Protein AF-A0A9W4SA62-F1 (afdb_monomer_lite)

Organism: NCBI:txid2664923

InterPro domains:
  IPR056196 Mmc1, C-terminal domain [PF23868] (278-351)

Sequence (353 aa):
ALADGAGEPGKTARELLRVLLADPLGDEAEWERAVKGHDTTQPLVVRVGEAKGDEGKGTTLTISKTNLLHELDVSSPALNGCGVELLLMEVNPLSASAAAAGQAAAVMDVETVLVPTVDIQSSSGRYTPVTTPVHKAIVVSEGIMGAAAVAALPLAEYRDSVLAAVNLPKYPVEEGEQLAFQPIDVSVGSNGLDRIRENIGNAMEYERAWYKSNVPAIVEWLKAGVENNPAGATKPVVKTHIASLLRNALAEIEAEQARLTSGRLSAEVASPKLAVMNERLAEWSQFAHEELQQQLDLAFAGTRWRKLGWWKLFWRVDDVGVLTSDMLNQRFLPGAERELVFLAGRIAESGVV

Structure (mmCIF, N/CA/C/O backbone):
data_AF-A0A9W4SA62-F1
#
_entry.id   AF-A0A9W4SA62-F1
#
loop_
_atom_site.group_PDB
_atom_site.id
_atom_site.type_symbol
_atom_site.label_atom_id
_atom_site.label_alt_id
_atom_site.label_comp_id
_atom_site.label_asym_id
_atom_site.label_entity_id
_atom_site.label_seq_id
_atom_site.pdbx_PDB_ins_code
_atom_site.Cartn_x
_atom_site.Cartn_y
_atom_site.Cartn_z
_atom_site.occupancy
_atom_site.B_iso_or_equiv
_atom_site.auth_seq_id
_atom_site.auth_comp_id
_atom_site.auth_asym_id
_atom_site.auth_atom_id
_atom_site.pdbx_PDB_model_num
ATOM 1 N N . ALA A 1 1 ? 0.559 -5.999 5.455 1.00 50.97 1 ALA A N 1
ATOM 2 C CA . ALA A 1 1 ? 0.852 -6.318 6.873 1.00 50.97 1 ALA A CA 1
ATOM 3 C C . ALA A 1 1 ? 2.291 -6.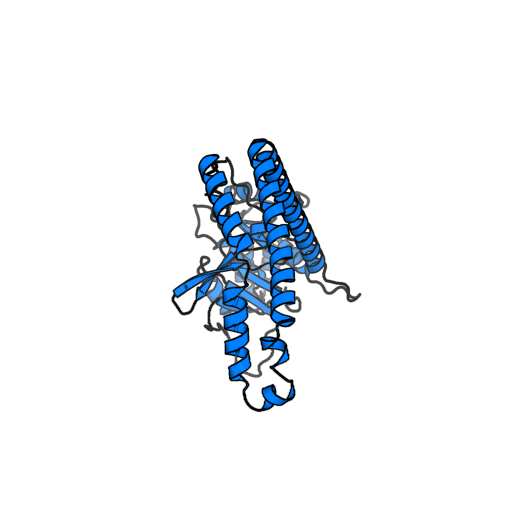797 6.993 1.00 50.97 1 ALA A C 1
ATOM 5 O O . ALA A 1 1 ? 2.729 -7.486 6.078 1.00 50.97 1 ALA A O 1
ATOM 6 N N . LEU A 1 2 ? 3.000 -6.419 8.061 1.00 56.44 2 LEU A N 1
ATOM 7 C CA . LEU A 1 2 ? 4.351 -6.908 8.360 1.00 56.44 2 LEU A CA 1
ATOM 8 C C . LEU A 1 2 ? 4.272 -8.199 9.194 1.00 56.44 2 LEU A C 1
ATOM 10 O O . LEU A 1 2 ? 3.468 -8.284 10.123 1.00 56.44 2 LEU A O 1
ATOM 14 N N . ALA A 1 3 ? 5.074 -9.205 8.842 1.00 50.38 3 ALA A N 1
ATOM 15 C CA . ALA A 1 3 ? 5.133 -10.479 9.553 1.00 50.38 3 ALA A CA 1
ATOM 16 C C . ALA A 1 3 ? 6.116 -10.392 10.733 1.00 50.38 3 ALA A C 1
ATOM 18 O O . ALA A 1 3 ? 7.324 -10.528 10.554 1.00 50.38 3 ALA A O 1
ATOM 19 N N . ASP A 1 4 ? 5.594 -10.192 11.943 1.00 49.31 4 ASP A N 1
ATOM 20 C CA . ASP A 1 4 ? 6.363 -10.291 13.186 1.00 49.31 4 ASP A CA 1
ATOM 21 C C . ASP A 1 4 ? 6.115 -11.679 13.801 1.00 49.31 4 ASP A C 1
ATOM 23 O O . ASP A 1 4 ? 4.985 -12.022 14.142 1.00 49.31 4 ASP A O 1
ATOM 27 N N . GLY A 1 5 ? 7.161 -12.508 13.902 1.00 40.88 5 GLY A N 1
ATOM 28 C CA . GLY A 1 5 ? 7.119 -13.966 14.137 1.00 40.88 5 GLY A CA 1
ATOM 29 C C . GLY A 1 5 ? 6.510 -14.507 15.446 1.00 40.88 5 GLY A C 1
ATOM 30 O O . GLY A 1 5 ? 6.911 -15.583 15.883 1.00 40.88 5 GLY A O 1
ATOM 31 N N . ALA A 1 6 ? 5.569 -13.808 16.084 1.00 42.19 6 ALA A N 1
ATOM 32 C CA . ALA A 1 6 ? 4.859 -14.247 17.289 1.00 42.19 6 ALA A CA 1
ATOM 33 C C . ALA A 1 6 ? 3.320 -14.297 17.141 1.00 42.19 6 ALA A C 1
ATOM 35 O O . ALA A 1 6 ? 2.656 -14.844 18.022 1.00 42.19 6 ALA A O 1
ATOM 36 N N . GLY A 1 7 ? 2.749 -13.771 16.049 1.00 55.56 7 GLY A N 1
ATOM 37 C CA . GLY A 1 7 ? 1.302 -13.729 15.800 1.00 55.56 7 GLY A CA 1
ATOM 38 C C . GLY A 1 7 ? 0.913 -14.236 14.410 1.00 55.56 7 GLY A C 1
ATOM 39 O O . GLY A 1 7 ? 1.764 -14.438 13.548 1.00 55.56 7 GLY A O 1
ATOM 40 N N . GLU A 1 8 ? -0.386 -14.455 14.190 1.00 63.62 8 GLU A N 1
ATOM 41 C CA . GLU A 1 8 ? -0.906 -14.756 12.854 1.00 63.62 8 GLU A CA 1
ATOM 42 C C . GLU A 1 8 ? -0.710 -13.519 11.956 1.00 63.62 8 GLU A C 1
ATOM 44 O O . GLU A 1 8 ? -1.249 -12.448 12.278 1.00 63.62 8 GLU A O 1
ATOM 49 N N . PRO A 1 9 ? 0.067 -13.621 10.860 1.00 67.06 9 PRO A N 1
ATOM 50 C CA . PRO A 1 9 ? 0.375 -12.473 10.024 1.00 67.06 9 PRO A CA 1
ATOM 51 C C . PRO A 1 9 ? -0.916 -11.854 9.488 1.00 67.06 9 PRO A C 1
ATOM 53 O O . PRO A 1 9 ? -1.865 -12.536 9.106 1.00 67.06 9 PRO A O 1
ATOM 56 N N . GLY A 1 10 ? -0.984 -10.525 9.534 1.00 77.06 10 GLY A N 1
ATOM 57 C CA . GLY A 1 10 ? -2.120 -9.774 9.011 1.00 77.06 10 GLY A CA 1
ATOM 58 C C . GLY A 1 10 ? -3.403 -9.796 9.848 1.00 77.06 10 GLY A C 1
ATOM 59 O O . GLY A 1 10 ? -4.321 -9.056 9.498 1.00 77.06 10 GLY A O 1
ATOM 60 N N . LYS A 1 11 ? -3.470 -10.504 10.986 1.00 86.38 11 LYS A N 1
ATOM 61 C CA . LYS A 1 11 ? -4.633 -10.447 11.895 1.00 86.38 11 LYS A CA 1
ATOM 62 C C . LYS A 1 11 ? -4.955 -9.016 12.336 1.00 86.38 11 LYS A C 1
ATOM 64 O O . LYS A 1 11 ? -6.079 -8.553 12.156 1.00 86.38 11 LYS A O 1
ATOM 69 N N . THR A 1 12 ? -3.953 -8.292 12.830 1.00 88.69 12 THR A N 1
ATOM 70 C CA . THR A 1 12 ? -4.086 -6.890 13.254 1.00 88.69 12 THR A CA 1
ATOM 71 C C . THR A 1 12 ? -4.555 -5.986 12.104 1.00 88.69 12 THR A C 1
ATOM 73 O O . THR A 1 12 ? -5.373 -5.094 12.311 1.00 88.69 12 THR A O 1
ATOM 76 N N . ALA A 1 13 ? -4.109 -6.246 10.870 1.00 90.19 13 ALA A N 1
ATOM 77 C CA . ALA A 1 13 ? -4.554 -5.497 9.694 1.00 90.19 13 ALA A CA 1
ATOM 78 C C . ALA A 1 13 ? -6.019 -5.798 9.323 1.00 90.19 13 ALA A C 1
ATOM 80 O O . ALA A 1 13 ? -6.760 -4.873 8.996 1.00 90.19 13 ALA A O 1
ATOM 81 N N . ARG A 1 14 ? -6.456 -7.065 9.415 1.00 91.25 14 ARG A N 1
ATOM 82 C CA . ARG A 1 14 ? -7.859 -7.470 9.200 1.00 91.25 14 ARG A CA 1
ATOM 83 C C . ARG A 1 14 ? -8.788 -6.855 10.245 1.00 91.25 14 ARG A C 1
ATOM 85 O O . ARG A 1 14 ? -9.845 -6.331 9.899 1.00 91.25 14 ARG A O 1
ATOM 92 N N . GLU A 1 15 ? -8.389 -6.884 11.515 1.00 90.69 15 GLU A N 1
ATOM 93 C CA . GLU A 1 15 ? -9.160 -6.277 12.604 1.00 90.69 15 GLU A CA 1
ATOM 94 C C . GLU A 1 15 ? -9.227 -4.751 12.469 1.00 90.69 15 GLU A C 1
ATOM 96 O O . GLU A 1 15 ? -10.307 -4.177 12.604 1.00 90.69 15 GLU A O 1
ATOM 101 N N . LEU A 1 16 ? -8.117 -4.094 12.116 1.00 91.56 16 LEU A N 1
ATOM 102 C CA . LEU A 1 16 ? -8.105 -2.657 11.842 1.00 91.56 16 LEU A CA 1
ATOM 103 C C . LEU A 1 16 ? -9.035 -2.297 10.676 1.00 91.56 16 LEU A C 1
ATOM 105 O O . LEU A 1 16 ? -9.812 -1.353 10.792 1.00 91.56 16 LEU A O 1
ATOM 109 N N . LEU A 1 17 ? -8.994 -3.059 9.578 1.00 91.62 17 LEU A N 1
ATOM 110 C CA . LEU A 1 17 ? -9.865 -2.851 8.419 1.00 91.62 17 LEU A CA 1
ATOM 111 C C . LEU A 1 17 ? -11.348 -2.981 8.794 1.00 91.62 17 LEU A C 1
ATOM 113 O O . LEU A 1 17 ? -12.159 -2.155 8.378 1.00 91.62 17 LEU A O 1
ATOM 117 N N . ARG A 1 18 ? -11.694 -3.976 9.624 1.00 92.38 18 ARG A N 1
ATOM 118 C CA . ARG A 1 18 ? -13.050 -4.134 10.169 1.00 92.38 18 ARG A CA 1
ATOM 119 C C . ARG A 1 18 ? -13.466 -2.902 10.970 1.00 92.38 18 ARG A C 1
ATOM 121 O O . ARG A 1 18 ? -14.511 -2.334 10.682 1.00 92.38 18 ARG A O 1
ATOM 128 N N . VAL A 1 19 ? -12.664 -2.490 11.953 1.00 91.94 19 VAL A N 1
ATOM 129 C CA . VAL A 1 19 ? -12.987 -1.356 12.840 1.00 91.94 19 VAL A CA 1
ATOM 130 C C . VAL A 1 19 ? -13.096 -0.042 12.062 1.00 91.94 19 VAL A C 1
ATOM 132 O O . VAL A 1 19 ? -13.941 0.788 12.379 1.00 91.94 19 VAL A O 1
ATOM 135 N N . LEU A 1 20 ? -12.277 0.138 11.026 1.00 91.56 20 LEU A N 1
ATOM 136 C CA . LEU A 1 20 ? -12.252 1.347 10.205 1.00 91.56 20 LEU A CA 1
ATOM 137 C C . LEU A 1 20 ? -13.481 1.482 9.294 1.00 91.56 20 LEU A C 1
ATOM 139 O O . LEU A 1 20 ? -13.923 2.601 9.038 1.00 91.56 20 LEU A O 1
ATOM 143 N N . LEU A 1 21 ? -14.018 0.364 8.794 1.00 90.62 21 LEU A N 1
ATOM 144 C CA . LEU A 1 21 ? -15.126 0.361 7.833 1.00 90.62 21 LEU A CA 1
ATOM 145 C C . LEU A 1 21 ? -16.501 0.097 8.455 1.00 90.62 21 LEU A C 1
ATOM 147 O O . LEU A 1 21 ? -17.504 0.473 7.846 1.00 90.62 21 LEU A O 1
ATOM 151 N N . ALA A 1 22 ? -16.558 -0.533 9.628 1.00 90.75 22 ALA A N 1
ATOM 152 C CA . ALA A 1 22 ? -17.800 -0.933 10.278 1.00 90.75 22 ALA A CA 1
ATOM 153 C C . ALA A 1 22 ? -18.746 0.245 10.563 1.00 90.75 22 ALA A C 1
ATOM 155 O O . ALA A 1 22 ? -18.327 1.321 10.986 1.00 90.75 22 ALA A O 1
ATOM 156 N N . ASP A 1 23 ? -20.046 0.003 10.380 1.00 90.12 23 ASP A N 1
ATOM 157 C CA . ASP A 1 23 ? -21.095 0.888 10.881 1.00 90.12 23 ASP A CA 1
ATOM 158 C C . ASP A 1 23 ? -21.344 0.578 12.371 1.00 90.12 23 ASP A C 1
ATOM 160 O O . ASP A 1 23 ? -21.708 -0.561 12.695 1.00 90.12 23 ASP A O 1
ATOM 164 N N . PRO A 1 24 ? -21.140 1.544 13.287 1.00 87.88 24 PRO A N 1
ATOM 165 C CA . PRO A 1 24 ? -21.349 1.328 14.714 1.00 87.88 24 PRO A CA 1
ATOM 166 C C . PRO A 1 24 ? -22.824 1.216 15.119 1.00 87.88 24 PRO A C 1
ATOM 168 O O . PRO A 1 24 ? -23.101 0.718 16.207 1.00 87.88 24 PRO A O 1
ATOM 171 N N . LEU A 1 25 ? -23.766 1.677 14.288 1.00 87.88 25 LEU A N 1
ATOM 172 C CA . LEU A 1 25 ? -25.202 1.636 14.592 1.00 87.88 25 LEU A CA 1
ATOM 173 C C . LEU A 1 25 ? -25.906 0.405 14.008 1.00 87.88 25 LEU A C 1
ATOM 175 O O . LEU A 1 25 ? -27.019 0.086 14.425 1.00 87.88 25 LEU A O 1
ATOM 179 N N . GLY A 1 26 ? -25.279 -0.261 13.038 1.00 85.56 26 GLY A N 1
ATOM 180 C CA . GLY A 1 26 ? -25.782 -1.486 12.426 1.00 85.56 26 GLY A CA 1
ATOM 181 C C . GLY A 1 26 ? -25.262 -2.754 13.104 1.00 85.56 26 GLY A C 1
ATOM 182 O O . GLY A 1 26 ? -24.222 -2.748 13.767 1.00 85.56 26 GLY A O 1
ATOM 183 N N . ASP A 1 27 ? -25.970 -3.861 12.880 1.00 86.81 27 ASP A N 1
ATOM 184 C CA . ASP A 1 27 ? -25.509 -5.200 13.252 1.00 86.81 27 ASP A CA 1
ATOM 185 C C . ASP A 1 27 ? -24.240 -5.603 12.476 1.00 86.81 27 ASP A C 1
ATOM 187 O O . ASP A 1 27 ? -23.899 -5.022 11.443 1.00 86.81 27 ASP A O 1
ATOM 191 N N . GLU A 1 28 ? -23.542 -6.640 12.954 1.00 87.00 28 GLU A N 1
ATOM 192 C CA . GLU A 1 28 ? -22.361 -7.178 12.269 1.00 87.00 28 GLU A CA 1
ATOM 193 C C . GLU A 1 28 ? -22.718 -7.658 10.850 1.00 87.00 28 GLU A C 1
ATOM 195 O O . GLU A 1 28 ? -23.452 -8.639 10.658 1.00 87.00 28 GLU A O 1
ATOM 200 N N . ALA A 1 29 ? -22.151 -6.984 9.849 1.00 85.81 29 ALA A N 1
ATOM 201 C CA . ALA A 1 29 ? -22.402 -7.276 8.446 1.00 85.81 29 ALA A CA 1
ATOM 202 C C . ALA A 1 29 ? -21.665 -8.544 7.973 1.00 85.81 29 ALA A C 1
ATOM 204 O O . ALA A 1 29 ? -20.637 -8.946 8.520 1.00 85.81 29 ALA A O 1
ATOM 205 N N . GLU A 1 30 ? -22.158 -9.182 6.907 1.00 85.56 30 GLU A N 1
ATOM 206 C CA . GLU A 1 30 ? -21.562 -10.422 6.380 1.00 85.56 30 GLU A CA 1
ATOM 207 C C . GLU A 1 30 ? -20.117 -10.235 5.890 1.00 85.56 30 GLU A C 1
ATOM 209 O O . GLU A 1 30 ? -19.281 -11.123 6.079 1.00 85.56 30 GLU A O 1
ATOM 214 N N . TRP A 1 31 ? -19.795 -9.061 5.336 1.00 88.50 31 TRP A N 1
ATOM 215 C CA . TRP A 1 31 ? -18.435 -8.731 4.907 1.00 88.50 31 TRP A CA 1
ATOM 216 C C . TRP A 1 31 ? -17.452 -8.675 6.087 1.00 88.50 31 TRP A C 1
ATOM 218 O O . TRP A 1 31 ? -16.292 -9.028 5.909 1.00 88.50 31 TRP A O 1
ATOM 228 N N . GLU A 1 32 ? -17.889 -8.313 7.302 1.00 88.94 32 GLU A N 1
ATOM 229 C CA . GLU A 1 32 ? -17.010 -8.299 8.483 1.00 88.94 32 GLU A CA 1
ATOM 230 C C . GLU A 1 32 ? -16.538 -9.713 8.832 1.00 88.94 32 GLU A C 1
ATOM 232 O O . GLU A 1 32 ? -15.377 -9.921 9.194 1.00 88.94 32 GLU A O 1
ATOM 237 N N . ARG A 1 33 ? -17.422 -10.707 8.677 1.00 87.56 33 ARG A N 1
ATOM 238 C CA . ARG A 1 33 ? -17.078 -12.123 8.870 1.00 87.56 33 ARG A CA 1
ATOM 239 C C . ARG A 1 33 ? -16.184 -12.631 7.747 1.00 87.56 33 ARG A C 1
ATOM 241 O O . ARG A 1 33 ? -15.238 -13.366 8.024 1.00 87.56 33 ARG A O 1
ATOM 248 N N . ALA A 1 34 ? -16.449 -12.207 6.509 1.00 85.62 34 ALA A N 1
ATOM 249 C CA . ALA A 1 34 ? -15.607 -12.533 5.362 1.00 85.62 34 ALA A CA 1
ATOM 250 C C . ALA A 1 34 ? -14.180 -11.992 5.542 1.00 85.62 34 ALA A C 1
ATOM 252 O O . ALA A 1 34 ? -13.226 -12.742 5.363 1.00 85.62 34 ALA A O 1
ATOM 253 N N . VAL A 1 35 ? -14.027 -10.739 5.987 1.00 86.81 35 VAL A N 1
ATOM 254 C CA . VAL A 1 35 ? -12.718 -10.133 6.276 1.00 86.81 35 VAL A CA 1
ATOM 255 C C . VAL A 1 35 ? -12.019 -10.852 7.427 1.00 86.81 35 VAL A C 1
ATOM 257 O O . VAL A 1 35 ? -10.834 -11.132 7.310 1.00 86.81 35 VAL A O 1
ATOM 260 N N . LYS A 1 36 ? -12.715 -11.211 8.518 1.00 85.88 36 LYS A N 1
ATOM 261 C CA . LYS A 1 36 ? -12.109 -11.964 9.637 1.00 85.88 36 LYS A CA 1
ATOM 262 C C . LYS A 1 36 ? -11.538 -13.320 9.206 1.00 85.88 36 LYS A C 1
ATOM 264 O O . LYS A 1 36 ? -10.477 -13.700 9.695 1.00 85.88 36 LYS A O 1
ATOM 269 N N . GLY A 1 37 ? -12.247 -14.037 8.331 1.00 82.19 37 GLY A N 1
ATOM 270 C CA . GLY A 1 37 ? -11.859 -15.361 7.837 1.00 82.19 37 GLY A CA 1
ATOM 271 C C . GLY A 1 37 ? -10.945 -15.354 6.609 1.00 82.19 37 GLY A C 1
ATOM 272 O O . GLY A 1 37 ? -10.631 -16.427 6.100 1.00 82.19 37 GLY A O 1
ATOM 273 N N . HIS A 1 38 ? -10.557 -14.178 6.107 1.00 84.44 38 HIS A N 1
ATOM 274 C CA . HIS A 1 38 ? -9.759 -14.053 4.889 1.00 84.44 38 HIS A CA 1
ATOM 275 C C . HIS A 1 38 ? -8.285 -14.390 5.132 1.00 84.44 38 HIS A C 1
ATOM 277 O O . HIS A 1 38 ? -7.671 -13.905 6.086 1.00 84.44 38 HIS A O 1
ATOM 283 N N . ASP A 1 39 ? -7.706 -15.172 4.224 1.00 80.50 39 ASP A N 1
ATOM 284 C CA . ASP A 1 39 ? -6.280 -15.488 4.216 1.00 80.50 39 ASP A CA 1
ATOM 285 C C . ASP A 1 39 ? -5.483 -14.311 3.634 1.00 80.50 39 ASP A C 1
ATOM 287 O O . ASP A 1 39 ? -5.616 -13.964 2.461 1.00 80.50 39 ASP A O 1
ATOM 291 N N . THR A 1 40 ? -4.635 -13.688 4.452 1.00 75.38 40 THR A N 1
ATOM 292 C CA . THR A 1 40 ? -3.841 -12.505 4.075 1.00 75.38 40 THR A CA 1
ATOM 293 C C . THR A 1 40 ? -2.730 -12.782 3.073 1.00 75.38 40 THR A C 1
ATOM 295 O O . THR A 1 40 ? -2.177 -11.824 2.528 1.00 75.38 40 THR A O 1
ATOM 298 N N . THR A 1 41 ? -2.434 -14.054 2.790 1.00 74.44 41 THR A N 1
ATOM 299 C CA . THR A 1 41 ? -1.552 -14.430 1.678 1.00 74.44 41 THR A CA 1
ATOM 300 C C . THR A 1 41 ? -2.189 -14.141 0.320 1.00 74.44 41 THR A C 1
ATOM 302 O O . THR A 1 41 ? -1.478 -13.945 -0.665 1.00 74.44 41 THR A O 1
ATOM 305 N N . GLN A 1 42 ? -3.524 -14.076 0.258 1.00 78.38 42 GLN A N 1
ATOM 306 C CA . GLN A 1 42 ? -4.249 -13.714 -0.950 1.00 78.38 42 GLN A CA 1
ATOM 307 C C . GLN A 1 42 ? -4.667 -12.239 -0.911 1.00 78.38 42 GLN A C 1
ATOM 309 O O . GLN A 1 42 ? -5.248 -11.786 0.080 1.00 78.38 42 GLN A O 1
ATOM 314 N N . PRO A 1 43 ? -4.424 -11.482 -1.992 1.00 83.62 43 PRO A N 1
ATOM 315 C CA . PRO A 1 43 ? -4.825 -10.084 -2.087 1.00 83.62 43 PRO A CA 1
ATOM 316 C C . PRO A 1 43 ? -6.354 -9.942 -2.045 1.00 83.62 43 PRO A C 1
ATOM 318 O O . PRO A 1 43 ? -7.080 -10.654 -2.746 1.00 83.62 43 PRO A O 1
ATOM 321 N N . LEU A 1 44 ? -6.834 -8.988 -1.249 1.00 86.62 44 LEU A N 1
ATOM 322 C CA . LEU A 1 44 ? -8.247 -8.638 -1.118 1.00 86.62 44 LEU A CA 1
ATOM 323 C C . LEU A 1 44 ? -8.454 -7.167 -1.474 1.00 86.62 44 LEU A C 1
ATOM 325 O O . LEU A 1 44 ? -7.863 -6.287 -0.851 1.00 86.62 44 LEU A O 1
ATOM 329 N N . VAL A 1 45 ? -9.318 -6.900 -2.448 1.00 87.81 45 VAL A N 1
ATOM 330 C CA . VAL A 1 45 ? -9.721 -5.547 -2.840 1.00 87.81 45 VAL A CA 1
ATOM 331 C C . VAL A 1 45 ? -11.057 -5.221 -2.183 1.00 87.81 45 VAL A C 1
ATOM 333 O O . VAL A 1 45 ? -12.047 -5.914 -2.400 1.00 87.81 45 VAL A O 1
ATOM 336 N N . VAL A 1 46 ? -11.097 -4.155 -1.391 1.00 88.50 46 VAL A N 1
ATOM 337 C CA . VAL A 1 46 ? -12.312 -3.644 -0.752 1.00 88.50 46 VAL A CA 1
ATOM 338 C C . VAL A 1 46 ? -12.680 -2.306 -1.378 1.00 88.50 46 VAL A C 1
ATOM 340 O O . VAL A 1 46 ? -11.951 -1.325 -1.233 1.00 88.50 46 VAL A O 1
ATOM 343 N N . ARG A 1 47 ? -13.814 -2.254 -2.072 1.00 87.94 47 ARG A N 1
ATOM 344 C CA . ARG A 1 47 ? -14.363 -1.030 -2.656 1.00 87.94 47 ARG A CA 1
ATOM 345 C C . ARG A 1 47 ? -15.332 -0.388 -1.677 1.00 87.94 47 ARG A C 1
ATOM 347 O O . ARG A 1 47 ? -16.302 -1.017 -1.258 1.00 87.94 47 ARG A O 1
ATOM 354 N N . VAL A 1 48 ? -15.071 0.867 -1.322 1.00 85.06 48 VAL A N 1
ATOM 355 C CA . VAL A 1 48 ? -15.919 1.632 -0.407 1.00 85.06 48 VAL A CA 1
ATOM 356 C C . VAL A 1 48 ? -16.823 2.572 -1.195 1.00 85.06 48 VAL A C 1
ATOM 358 O O . VAL A 1 48 ? -16.355 3.503 -1.856 1.00 85.06 48 VAL A O 1
ATOM 361 N N . GLY A 1 49 ? -18.132 2.356 -1.102 1.00 76.06 49 GLY A N 1
ATOM 362 C CA . GLY A 1 49 ? -19.127 3.188 -1.766 1.00 76.06 49 GLY A CA 1
ATOM 363 C C . GLY A 1 49 ? -20.526 2.988 -1.202 1.00 76.06 49 GLY A C 1
ATOM 364 O O . GLY A 1 49 ? -20.826 1.960 -0.596 1.00 76.06 49 GLY A O 1
ATOM 365 N N . GLU A 1 50 ? -21.401 3.972 -1.425 1.00 59.09 50 GLU A N 1
ATOM 366 C CA . GLU A 1 50 ? -22.829 3.753 -1.203 1.00 59.09 50 GLU A CA 1
ATOM 367 C C . GLU A 1 50 ? -23.261 2.591 -2.091 1.00 59.09 50 GLU A C 1
ATOM 369 O O . GLU A 1 50 ? -23.045 2.623 -3.308 1.00 59.09 50 GLU A O 1
ATOM 374 N N . ALA A 1 51 ? -23.832 1.553 -1.474 1.00 53.66 51 ALA A N 1
ATOM 375 C CA . ALA A 1 51 ? -24.439 0.453 -2.198 1.00 53.66 51 ALA A CA 1
ATOM 376 C C . ALA A 1 51 ? -25.419 1.070 -3.199 1.00 53.66 51 ALA A C 1
ATOM 378 O O . ALA A 1 51 ? -26.434 1.642 -2.800 1.00 53.66 51 ALA A O 1
ATOM 379 N N . LYS A 1 52 ? -25.073 1.038 -4.494 1.00 44.34 52 LYS A N 1
ATOM 380 C CA . LYS A 1 52 ? -25.972 1.504 -5.549 1.00 44.34 52 LYS A CA 1
ATOM 381 C C . LYS A 1 52 ? -27.288 0.781 -5.321 1.00 44.34 52 LYS A C 1
ATOM 383 O O . LYS A 1 52 ? -27.301 -0.446 -5.323 1.00 44.34 52 LYS A O 1
ATOM 388 N N . GLY A 1 53 ? -28.342 1.548 -5.053 1.00 36.16 53 GLY A N 1
ATOM 389 C CA . GLY A 1 53 ? -29.675 1.016 -4.838 1.00 36.16 53 GLY A CA 1
ATOM 390 C C . GLY A 1 53 ? -30.072 0.156 -6.028 1.00 36.16 53 GLY A C 1
ATOM 391 O O . GLY A 1 53 ? -30.434 0.683 -7.075 1.00 36.16 53 GLY A O 1
ATOM 392 N N . ASP A 1 54 ? -29.972 -1.156 -5.855 1.00 34.53 54 ASP A N 1
ATOM 393 C CA . ASP A 1 54 ? -30.764 -2.110 -6.602 1.00 34.53 54 ASP A CA 1
ATOM 394 C C . ASP A 1 54 ? -32.013 -2.330 -5.753 1.00 34.53 54 ASP A C 1
ATOM 396 O O . ASP A 1 54 ? -31.949 -2.744 -4.588 1.00 34.53 54 ASP A O 1
ATOM 400 N N . GLU A 1 55 ? -33.149 -1.900 -6.289 1.00 34.47 55 GLU A N 1
ATOM 401 C CA . GLU A 1 55 ? -34.440 -1.991 -5.631 1.00 34.47 55 GLU A CA 1
ATOM 402 C C . GLU A 1 55 ? -34.724 -3.453 -5.260 1.00 34.47 55 GLU A C 1
ATOM 404 O O . GLU A 1 55 ? -35.022 -4.296 -6.101 1.00 34.47 55 GLU A O 1
ATOM 409 N N . GLY A 1 56 ? -34.657 -3.752 -3.962 1.00 32.88 56 GLY A N 1
ATOM 410 C CA . GLY A 1 56 ? -35.220 -4.971 -3.398 1.00 32.88 56 GLY A CA 1
ATOM 411 C C . GLY A 1 56 ? -34.404 -6.244 -3.623 1.00 32.88 56 GLY A C 1
ATOM 412 O O . GLY A 1 56 ? -34.882 -7.173 -4.268 1.00 32.88 56 GLY A O 1
ATOM 413 N N . LYS A 1 57 ? -33.241 -6.350 -2.972 1.00 32.12 57 LYS A N 1
ATOM 414 C CA . LYS A 1 57 ? -32.741 -7.575 -2.311 1.00 32.12 57 LYS A CA 1
ATOM 415 C C . LYS A 1 57 ? -31.523 -7.215 -1.460 1.00 32.12 57 LYS A C 1
ATOM 417 O O . LYS A 1 57 ? -30.707 -6.399 -1.865 1.00 32.12 57 LYS A O 1
ATOM 422 N N . GLY A 1 58 ? -31.476 -7.755 -0.241 1.00 33.62 58 GLY A N 1
ATOM 423 C CA . GLY A 1 58 ? -30.478 -7.409 0.772 1.00 33.62 58 GLY A CA 1
ATOM 424 C C . GLY A 1 58 ? -29.045 -7.543 0.269 1.00 33.62 58 GLY A C 1
ATOM 425 O O . GLY A 1 58 ? -28.784 -8.408 -0.558 1.00 33.62 58 GLY A O 1
ATOM 426 N N . THR A 1 59 ? -28.171 -6.664 0.775 1.00 37.78 59 THR A N 1
ATOM 427 C CA . THR A 1 59 ? -26.698 -6.756 0.762 1.00 37.78 59 THR A CA 1
ATOM 428 C C . THR A 1 59 ? -26.155 -7.801 -0.210 1.00 37.78 59 THR A C 1
ATOM 430 O O . THR A 1 59 ? -25.751 -8.890 0.197 1.00 37.78 59 THR A O 1
ATOM 433 N N . THR A 1 60 ? -26.194 -7.500 -1.510 1.00 34.03 60 THR A N 1
ATOM 434 C CA . THR A 1 60 ? -25.651 -8.402 -2.523 1.00 34.03 60 THR A CA 1
ATOM 435 C C . THR A 1 60 ? -24.135 -8.436 -2.355 1.00 34.03 60 THR A C 1
ATOM 437 O O . THR A 1 60 ? -23.424 -7.564 -2.843 1.00 34.03 60 THR A O 1
ATOM 440 N N . LEU A 1 61 ? -23.636 -9.456 -1.656 1.00 38.94 61 LEU A N 1
ATOM 441 C CA . LEU A 1 61 ? -22.247 -9.888 -1.736 1.00 38.94 61 LEU A CA 1
ATOM 442 C C . LEU A 1 61 ? -21.985 -10.386 -3.164 1.00 38.94 61 LEU A C 1
ATOM 444 O O . LEU A 1 61 ? -22.083 -11.581 -3.446 1.00 38.94 61 LEU A O 1
ATOM 448 N N . THR A 1 62 ? -21.629 -9.495 -4.086 1.00 40.50 62 THR A N 1
ATOM 449 C CA . THR A 1 62 ? -20.964 -9.901 -5.327 1.00 40.50 62 THR A CA 1
ATOM 450 C C . THR A 1 62 ? -19.492 -10.163 -5.032 1.00 40.50 62 THR A C 1
ATOM 452 O O . THR A 1 62 ? -18.617 -9.425 -5.469 1.00 40.50 62 THR A O 1
ATOM 455 N N . ILE A 1 63 ? -19.198 -11.263 -4.323 1.00 42.38 63 ILE A N 1
ATOM 456 C CA . ILE A 1 63 ? -17.879 -11.900 -4.436 1.00 42.38 63 ILE A CA 1
ATOM 457 C C . ILE A 1 63 ? -17.835 -12.472 -5.852 1.00 42.38 63 ILE A C 1
ATOM 459 O O . ILE A 1 63 ? -18.180 -13.632 -6.099 1.00 42.38 63 ILE A O 1
ATOM 463 N N . SER A 1 64 ? -17.499 -11.617 -6.812 1.00 39.53 64 SER A N 1
ATOM 464 C CA . SER A 1 64 ? -17.357 -11.999 -8.206 1.00 39.53 64 SER A CA 1
ATOM 465 C C . SER A 1 64 ? -16.151 -12.925 -8.296 1.00 39.53 64 SER A C 1
ATOM 467 O O . SER A 1 64 ? -15.011 -12.486 -8.400 1.00 39.53 64 SER A O 1
ATOM 469 N N . LYS A 1 65 ? -16.392 -14.241 -8.256 1.00 42.59 65 LYS A N 1
ATOM 470 C CA . LYS A 1 65 ? -15.403 -15.297 -8.552 1.00 42.59 65 LYS A CA 1
ATOM 471 C C . LYS A 1 65 ? -15.055 -15.333 -10.049 1.00 42.59 65 LYS A C 1
ATOM 473 O O . LYS A 1 65 ? -14.958 -16.393 -10.660 1.00 42.59 65 LYS A O 1
ATOM 478 N N . THR A 1 66 ? -14.925 -14.162 -10.654 1.00 41.47 66 THR A N 1
ATOM 479 C CA . THR A 1 66 ? -14.580 -13.934 -12.050 1.00 41.47 66 THR A CA 1
ATOM 480 C C . THR A 1 66 ? -13.443 -12.909 -12.041 1.00 41.47 66 THR A C 1
ATOM 482 O O . THR A 1 66 ? -13.692 -11.717 -11.987 1.00 41.47 66 THR A O 1
ATOM 485 N N . ASN A 1 67 ? -12.162 -13.258 -12.044 1.00 49.75 67 ASN A N 1
ATOM 486 C CA . ASN A 1 67 ? -11.555 -14.571 -12.213 1.00 49.75 67 ASN A CA 1
ATOM 487 C C . ASN A 1 67 ? -10.089 -14.566 -11.731 1.00 49.75 67 ASN A C 1
ATOM 489 O O . ASN A 1 67 ? -9.315 -15.344 -12.262 1.00 49.75 67 ASN A O 1
ATOM 493 N N . LEU A 1 68 ? -9.659 -13.657 -10.841 1.00 58.59 68 LEU A N 1
ATOM 494 C CA . LEU A 1 68 ? -8.221 -13.429 -10.592 1.00 58.59 68 LEU A CA 1
ATOM 495 C C . LEU A 1 68 ? -7.892 -12.805 -9.205 1.00 58.59 68 LEU A C 1
ATOM 497 O O . LEU A 1 68 ? -6.847 -13.123 -8.642 1.00 58.59 68 LEU A O 1
ATOM 501 N N . LEU A 1 69 ? -8.769 -11.960 -8.634 1.00 66.94 69 LEU A N 1
ATOM 502 C CA . LEU A 1 69 ? -8.601 -11.292 -7.326 1.00 66.94 69 LEU A CA 1
ATOM 503 C C . LEU A 1 69 ? -9.901 -11.357 -6.501 1.00 66.94 69 LEU A C 1
ATOM 505 O O . LEU A 1 69 ? -10.989 -11.352 -7.077 1.00 66.94 69 LEU A O 1
ATOM 509 N N . HIS A 1 70 ? -9.799 -11.419 -5.168 1.00 75.31 70 HIS A N 1
ATOM 510 C CA . HIS A 1 70 ? -10.960 -11.375 -4.273 1.00 75.31 70 HIS A CA 1
ATOM 511 C C . HIS A 1 70 ? -11.439 -9.927 -4.100 1.00 75.31 70 HIS A C 1
ATOM 513 O O . HIS A 1 70 ? -10.676 -9.087 -3.631 1.00 75.31 70 HIS A O 1
ATOM 519 N N . GLU A 1 71 ? -12.692 -9.638 -4.458 1.00 82.44 71 GLU A N 1
ATOM 520 C CA . GLU A 1 71 ? -13.297 -8.303 -4.341 1.00 82.44 71 GLU A CA 1
ATOM 521 C C . GLU A 1 71 ? -14.457 -8.296 -3.328 1.00 82.44 71 GLU A C 1
ATOM 523 O O . GLU A 1 71 ? -15.236 -9.252 -3.257 1.00 82.44 71 GLU A O 1
ATOM 528 N N . LEU A 1 72 ? -14.572 -7.212 -2.553 1.00 84.44 72 LEU A N 1
ATOM 529 C CA . LEU A 1 72 ? -15.667 -6.934 -1.621 1.00 84.44 72 LEU A CA 1
ATOM 530 C C . LEU A 1 72 ? -16.167 -5.499 -1.798 1.00 84.44 72 LEU A C 1
ATOM 532 O O . LEU A 1 72 ? -15.377 -4.559 -1.748 1.00 84.44 72 LEU A O 1
ATOM 536 N N . ASP A 1 73 ? -17.482 -5.332 -1.906 1.00 84.25 73 ASP A N 1
ATOM 537 C CA . ASP A 1 73 ? -18.135 -4.024 -1.895 1.00 84.25 73 ASP A CA 1
ATOM 538 C C . ASP A 1 73 ? -18.679 -3.732 -0.487 1.00 84.25 73 ASP A C 1
ATOM 540 O O . ASP A 1 73 ? -19.440 -4.522 0.078 1.00 84.25 73 ASP A O 1
ATOM 544 N N . VAL A 1 74 ? -18.271 -2.603 0.098 1.00 86.50 74 VAL A N 1
ATOM 545 C CA . VAL A 1 74 ? -18.599 -2.217 1.478 1.00 86.50 74 VAL A CA 1
ATOM 546 C C . VAL A 1 74 ? -19.133 -0.788 1.517 1.00 86.50 74 VAL A C 1
ATOM 548 O O . VAL A 1 74 ? -18.542 0.130 0.954 1.00 86.50 74 VAL A O 1
ATOM 551 N N . SER A 1 75 ? -20.230 -0.583 2.245 1.00 85.62 75 SER A N 1
ATOM 552 C CA . SER A 1 75 ? -20.718 0.752 2.600 1.00 85.62 75 SER A CA 1
ATOM 553 C C . SER A 1 75 ? -20.207 1.112 3.989 1.00 85.62 75 SER A C 1
ATOM 555 O O . SER A 1 75 ? -20.521 0.417 4.954 1.00 85.62 75 SER A O 1
ATOM 557 N N . SER A 1 76 ? -19.437 2.196 4.094 1.00 85.62 76 SER A N 1
ATOM 558 C CA . SER A 1 76 ? -18.903 2.691 5.365 1.00 85.62 76 SER A CA 1
ATOM 559 C C . SER A 1 76 ? -19.323 4.144 5.587 1.00 85.62 76 SER A C 1
ATOM 561 O O . SER A 1 76 ? -18.913 5.008 4.809 1.00 85.62 76 SER A O 1
ATOM 563 N N . PRO A 1 77 ? -20.065 4.472 6.663 1.00 84.44 77 PRO A N 1
ATOM 564 C CA . PRO A 1 77 ? -20.508 5.844 6.921 1.00 84.44 77 PRO A CA 1
ATOM 565 C C . PRO A 1 77 ? -19.359 6.860 6.974 1.00 84.44 77 PRO A C 1
ATOM 567 O O . PRO A 1 77 ? -19.523 8.013 6.583 1.00 84.44 77 PRO A O 1
ATOM 570 N N . ALA A 1 78 ? -18.178 6.433 7.431 1.00 83.44 78 ALA A N 1
ATOM 571 C CA . ALA A 1 78 ? -17.017 7.300 7.562 1.00 83.44 78 ALA A CA 1
ATOM 572 C C . ALA A 1 78 ? -16.370 7.660 6.215 1.00 83.44 78 ALA A C 1
ATOM 574 O O . ALA A 1 78 ? -15.763 8.726 6.125 1.00 83.44 78 ALA A O 1
ATOM 575 N N . LEU A 1 79 ? -16.474 6.799 5.196 1.00 83.88 79 LEU A N 1
ATOM 576 C CA . LEU A 1 79 ? -15.734 6.904 3.928 1.00 83.88 79 LEU A CA 1
ATOM 577 C C . LEU A 1 79 ? -16.633 6.895 2.677 1.00 83.88 79 LEU A C 1
ATOM 579 O O . LEU A 1 79 ? -16.138 7.030 1.554 1.00 83.88 79 LEU A O 1
ATOM 583 N N . ASN A 1 80 ? -17.949 6.772 2.845 1.00 83.94 80 ASN A N 1
ATOM 584 C CA . ASN A 1 80 ? -18.910 6.907 1.758 1.00 83.94 80 ASN A CA 1
ATOM 585 C C . ASN A 1 80 ? -18.789 8.292 1.097 1.00 83.94 80 ASN A C 1
ATOM 587 O O . ASN A 1 80 ? -18.576 9.309 1.754 1.00 83.94 80 ASN A O 1
ATOM 591 N N . GLY A 1 81 ? -18.880 8.322 -0.236 1.00 77.56 81 GLY A N 1
ATOM 592 C CA . GLY A 1 81 ? -18.685 9.537 -1.038 1.00 77.56 81 GLY A CA 1
ATOM 593 C C . GLY A 1 81 ? -17.221 9.896 -1.330 1.00 77.56 81 GLY A C 1
ATOM 594 O O . GLY A 1 81 ? -16.967 10.736 -2.193 1.00 77.56 81 GLY A O 1
ATOM 595 N N . CYS A 1 82 ? -16.248 9.235 -0.690 1.00 78.56 82 CYS A N 1
ATOM 596 C CA . CYS A 1 82 ? -14.826 9.435 -0.982 1.00 78.56 82 CYS A CA 1
ATOM 597 C C . CYS A 1 82 ? -14.341 8.614 -2.197 1.00 78.56 82 CYS A C 1
ATOM 599 O O . CYS A 1 82 ? -13.367 9.004 -2.840 1.00 78.56 82 CYS A O 1
ATOM 601 N N . GLY A 1 83 ? -15.024 7.514 -2.546 1.00 79.25 83 GLY A N 1
ATOM 602 C CA . GLY A 1 83 ? -14.635 6.633 -3.658 1.00 79.25 83 GLY A CA 1
ATOM 603 C C . GLY A 1 83 ? -13.290 5.946 -3.410 1.00 79.25 83 GLY A C 1
ATOM 604 O O . GLY A 1 83 ? -12.411 5.975 -4.267 1.00 79.25 83 GLY A O 1
ATOM 605 N N . VAL A 1 84 ? -13.104 5.421 -2.196 1.00 85.50 84 VAL A N 1
ATOM 606 C CA . VAL A 1 84 ? -11.852 4.797 -1.753 1.00 85.50 84 VAL A CA 1
ATOM 607 C C . VAL A 1 84 ? -11.882 3.307 -2.080 1.00 85.50 84 VAL A C 1
ATOM 609 O O . VAL A 1 84 ? -12.851 2.619 -1.774 1.00 85.50 84 VAL A O 1
ATOM 612 N N . GLU A 1 85 ? -10.793 2.806 -2.650 1.00 88.50 85 GLU A N 1
ATOM 613 C CA . GLU A 1 85 ? -10.541 1.377 -2.835 1.00 88.50 85 GLU A CA 1
ATOM 614 C C . GLU A 1 85 ? -9.316 0.988 -2.000 1.00 88.50 85 GLU A C 1
ATOM 616 O O . GLU A 1 85 ? -8.308 1.699 -1.994 1.00 88.50 85 GLU A O 1
ATOM 621 N N . LEU A 1 86 ? -9.413 -0.112 -1.259 1.00 89.31 86 LEU A N 1
ATOM 622 C CA . LEU A 1 86 ? -8.384 -0.585 -0.337 1.00 89.31 86 LEU A CA 1
ATOM 623 C C . LEU A 1 86 ? -7.880 -1.950 -0.801 1.00 89.31 86 LEU A C 1
ATOM 625 O O . LEU A 1 86 ? -8.666 -2.878 -0.958 1.00 89.31 86 LEU A O 1
ATOM 629 N N . LEU A 1 87 ? -6.567 -2.083 -0.979 1.00 88.81 87 LEU A N 1
ATOM 630 C CA . LEU A 1 87 ? -5.910 -3.364 -1.229 1.00 88.81 87 LEU A CA 1
ATOM 631 C C . LEU A 1 87 ? -5.308 -3.877 0.082 1.00 88.81 87 LEU A C 1
ATOM 633 O O . LEU A 1 87 ? -4.368 -3.288 0.617 1.00 88.81 87 LEU A O 1
ATOM 637 N N . LEU A 1 88 ? -5.843 -4.979 0.599 1.00 88.62 88 LEU A N 1
ATOM 638 C CA . LEU A 1 88 ? -5.273 -5.703 1.725 1.00 88.62 88 LEU A CA 1
ATOM 639 C C . LEU A 1 88 ? -4.395 -6.839 1.199 1.00 88.62 88 LEU A C 1
ATOM 641 O O . LEU A 1 88 ? -4.873 -7.742 0.516 1.00 88.62 88 LEU A O 1
ATOM 645 N N . MET A 1 89 ? -3.118 -6.812 1.567 1.00 85.12 89 MET A N 1
ATOM 646 C CA . MET A 1 89 ? -2.176 -7.894 1.299 1.00 85.12 89 MET A CA 1
ATOM 647 C C . MET A 1 89 ? -1.085 -7.960 2.369 1.00 85.12 89 MET A C 1
ATOM 649 O O . MET A 1 89 ? -0.770 -6.976 3.060 1.00 85.12 89 MET A O 1
ATOM 653 N N . GLU A 1 90 ? -0.496 -9.137 2.520 1.00 81.81 90 GLU A N 1
ATOM 654 C CA . GLU A 1 90 ? 0.757 -9.296 3.241 1.00 81.81 90 GLU A CA 1
ATOM 655 C C . GLU A 1 90 ? 1.916 -8.766 2.392 1.00 81.81 90 GLU A C 1
ATOM 657 O O . GLU A 1 90 ? 1.984 -9.005 1.190 1.00 81.81 90 GLU A O 1
ATOM 662 N N . VAL A 1 91 ? 2.814 -8.000 3.010 1.00 69.69 91 VAL A N 1
ATOM 663 C CA . VAL A 1 91 ? 3.998 -7.472 2.329 1.00 69.69 91 VAL A CA 1
ATOM 664 C C . VAL A 1 91 ? 5.184 -7.986 3.116 1.00 69.69 91 VAL A C 1
ATOM 666 O O . VAL A 1 91 ? 5.348 -7.610 4.276 1.00 69.69 91 VAL A O 1
ATOM 669 N N . ASN A 1 92 ? 5.985 -8.869 2.515 1.00 60.38 92 ASN A N 1
ATOM 670 C CA . ASN A 1 92 ? 7.208 -9.333 3.152 1.00 60.38 92 ASN A CA 1
ATOM 671 C C . ASN A 1 92 ? 8.358 -8.366 2.814 1.00 60.38 92 ASN A C 1
ATOM 673 O O . ASN A 1 92 ? 8.886 -8.424 1.695 1.00 60.38 92 ASN A O 1
ATOM 677 N N . PRO A 1 93 ? 8.778 -7.509 3.763 1.00 50.38 93 PRO A N 1
ATOM 678 C CA . PRO A 1 93 ? 9.804 -6.487 3.552 1.00 50.38 93 PRO A CA 1
ATOM 679 C C . PRO A 1 93 ? 11.174 -7.059 3.172 1.00 50.38 93 PRO A C 1
ATOM 681 O O . PRO A 1 93 ? 12.010 -6.358 2.613 1.00 50.38 93 PRO A O 1
ATOM 684 N N . LEU A 1 94 ? 11.413 -8.337 3.479 1.00 39.44 94 LEU A N 1
ATOM 685 C CA . LEU A 1 94 ? 12.704 -9.000 3.310 1.00 39.44 94 LEU A CA 1
ATOM 686 C C . LEU A 1 94 ? 12.848 -9.715 1.958 1.00 39.44 94 LEU A C 1
ATOM 688 O O . LEU A 1 94 ? 13.939 -10.184 1.638 1.00 39.44 94 LEU A O 1
ATOM 692 N N . SER A 1 95 ? 11.780 -9.817 1.159 1.00 38.91 95 SER A N 1
ATOM 693 C CA . SER A 1 95 ? 11.786 -10.660 -0.049 1.00 38.91 95 SER A CA 1
ATOM 694 C C . SER A 1 95 ? 12.212 -9.949 -1.339 1.00 38.91 95 SER A C 1
ATOM 696 O O . SER A 1 95 ? 12.644 -10.621 -2.271 1.00 38.91 95 SER A O 1
ATOM 698 N N . ALA A 1 96 ? 12.165 -8.612 -1.402 1.00 36.38 96 ALA A N 1
ATOM 699 C CA . ALA A 1 96 ? 12.336 -7.890 -2.670 1.00 36.38 96 ALA A CA 1
ATOM 700 C C . ALA A 1 96 ? 13.780 -7.446 -3.002 1.00 36.38 96 ALA A C 1
ATOM 702 O O . ALA A 1 96 ? 14.019 -6.977 -4.108 1.00 36.38 96 ALA A O 1
ATOM 703 N N . SER A 1 97 ? 14.761 -7.594 -2.099 1.00 34.09 97 SER A N 1
ATOM 704 C CA . SER A 1 97 ? 16.137 -7.109 -2.366 1.00 34.09 97 SER A CA 1
ATOM 705 C C . SER A 1 97 ? 17.270 -7.907 -1.692 1.00 34.09 97 SER A C 1
ATOM 707 O O . SER A 1 97 ? 18.410 -7.900 -2.154 1.00 34.09 97 SER A O 1
ATOM 709 N N . ALA A 1 98 ? 16.987 -8.704 -0.654 1.00 31.73 98 ALA A N 1
ATOM 710 C CA . ALA A 1 98 ? 18.043 -9.360 0.127 1.00 31.73 98 ALA A CA 1
ATOM 711 C C . ALA A 1 98 ? 18.723 -10.569 -0.557 1.00 31.73 98 ALA A C 1
ATOM 713 O O . ALA A 1 98 ? 19.729 -11.065 -0.055 1.00 31.73 98 ALA A O 1
ATOM 714 N N . ALA A 1 99 ? 18.214 -11.058 -1.694 1.00 30.94 99 ALA A N 1
ATOM 715 C CA . ALA A 1 99 ? 18.807 -12.210 -2.382 1.00 30.94 99 ALA A CA 1
ATOM 716 C C . ALA A 1 99 ? 19.934 -11.844 -3.372 1.00 30.94 99 ALA A C 1
ATOM 718 O O . ALA A 1 99 ? 20.629 -12.745 -3.839 1.00 30.94 99 ALA A O 1
ATOM 719 N N . ALA A 1 100 ? 20.140 -10.558 -3.691 1.00 33.34 100 ALA A N 1
ATOM 720 C CA . ALA A 1 100 ? 21.072 -10.146 -4.750 1.00 33.34 100 ALA A CA 1
ATOM 721 C C . ALA A 1 100 ? 22.365 -9.465 -4.266 1.00 33.34 100 ALA A C 1
ATOM 723 O O . ALA A 1 100 ? 23.312 -9.350 -5.042 1.00 33.34 100 ALA A O 1
ATOM 724 N N . ALA A 1 101 ? 22.471 -9.055 -3.003 1.00 34.22 101 ALA A N 1
ATOM 725 C CA . ALA A 1 101 ? 23.700 -8.453 -2.496 1.00 34.22 101 ALA A CA 1
ATOM 726 C C . ALA A 1 101 ? 23.862 -8.745 -1.006 1.00 34.22 101 ALA A C 1
ATOM 728 O O . ALA A 1 101 ? 23.033 -8.342 -0.198 1.00 34.22 101 ALA A O 1
ATOM 729 N N . GLY A 1 102 ? 24.944 -9.438 -0.641 1.00 32.50 102 GLY A N 1
ATOM 730 C CA . GLY A 1 102 ? 25.333 -9.727 0.742 1.00 32.50 102 GLY A CA 1
ATOM 731 C C . GLY A 1 102 ? 25.739 -8.479 1.534 1.00 32.50 102 GLY A C 1
ATOM 732 O O . GLY A 1 102 ? 26.874 -8.386 1.995 1.00 32.50 102 GLY A O 1
ATOM 733 N N . GLN A 1 103 ? 24.830 -7.519 1.684 1.00 30.66 103 GLN A N 1
ATOM 734 C CA . GLN A 1 103 ? 25.006 -6.303 2.467 1.00 30.66 103 GLN A CA 1
ATOM 735 C C . GLN A 1 103 ? 24.023 -6.283 3.638 1.00 30.66 103 GLN A C 1
ATOM 737 O O . GLN A 1 103 ? 22.864 -6.680 3.536 1.00 30.66 103 GLN A O 1
ATOM 742 N N . ALA A 1 104 ? 24.556 -5.878 4.786 1.00 31.28 104 ALA A N 1
ATOM 743 C CA . ALA A 1 104 ? 23.862 -5.783 6.054 1.00 31.28 104 ALA A CA 1
ATOM 744 C C . ALA A 1 104 ? 22.636 -4.857 5.969 1.00 31.28 104 ALA A C 1
ATOM 746 O O . ALA A 1 104 ? 22.712 -3.792 5.367 1.00 31.28 104 ALA A O 1
ATOM 747 N N . ALA A 1 105 ? 21.555 -5.275 6.639 1.00 35.22 105 ALA A N 1
ATOM 748 C CA . ALA A 1 105 ? 20.280 -4.574 6.805 1.00 35.22 105 ALA A CA 1
ATOM 749 C C . ALA A 1 105 ? 19.608 -4.150 5.485 1.00 35.22 105 ALA A C 1
ATOM 751 O O . ALA A 1 105 ? 19.782 -3.035 5.004 1.00 35.22 105 ALA A O 1
ATOM 752 N N . ALA A 1 106 ? 18.776 -5.040 4.934 1.00 40.31 106 ALA A N 1
ATOM 753 C CA . ALA A 1 106 ? 17.817 -4.692 3.892 1.00 40.31 106 ALA A CA 1
ATOM 754 C C . ALA A 1 106 ? 16.844 -3.633 4.439 1.00 40.31 106 ALA A C 1
ATOM 756 O O . ALA A 1 106 ? 15.887 -3.953 5.144 1.00 40.31 106 ALA A O 1
ATOM 757 N N . VAL A 1 107 ? 17.131 -2.361 4.167 1.00 47.44 107 VAL A N 1
ATOM 758 C CA . VAL A 1 107 ? 16.185 -1.267 4.376 1.00 47.44 107 VAL A CA 1
ATOM 759 C C . VAL A 1 107 ? 15.063 -1.484 3.367 1.00 47.44 107 VAL A C 1
ATOM 761 O O . VAL A 1 107 ? 15.320 -1.618 2.172 1.00 47.44 107 VAL A O 1
ATOM 764 N N . MET A 1 108 ? 13.827 -1.579 3.850 1.00 55.69 108 MET A N 1
ATOM 765 C CA . MET A 1 108 ? 12.651 -1.565 2.984 1.00 55.69 108 MET A CA 1
ATOM 766 C C . MET A 1 108 ? 12.693 -0.304 2.133 1.00 55.69 108 MET A C 1
ATOM 768 O O . MET A 1 108 ? 12.694 0.809 2.663 1.00 55.69 108 MET A O 1
ATOM 772 N N . ASP A 1 109 ? 12.683 -0.489 0.823 1.00 67.44 109 ASP A N 1
ATOM 773 C CA . ASP A 1 109 ? 12.446 0.613 -0.083 1.00 67.44 109 ASP A CA 1
ATOM 774 C C . ASP A 1 109 ? 10.965 1.001 0.009 1.00 67.44 109 ASP A C 1
ATOM 776 O O . ASP A 1 109 ? 10.074 0.195 -0.272 1.00 67.44 109 ASP A O 1
ATOM 780 N N . VAL A 1 110 ? 10.696 2.229 0.455 1.00 69.50 110 VAL A N 1
ATOM 781 C CA . VAL A 1 110 ? 9.339 2.773 0.618 1.00 69.50 110 VAL A CA 1
ATOM 782 C C . VAL A 1 110 ? 8.583 2.757 -0.717 1.00 69.50 110 VAL A C 1
ATOM 784 O O . VAL A 1 110 ? 7.357 2.647 -0.734 1.00 69.50 110 VAL A O 1
ATOM 787 N N . GLU A 1 111 ? 9.299 2.767 -1.842 1.00 70.69 111 GLU A N 1
ATOM 788 C CA . GLU A 1 111 ? 8.716 2.648 -3.174 1.00 70.69 111 GLU A CA 1
ATOM 789 C C . GLU A 1 111 ? 8.037 1.286 -3.406 1.00 70.69 111 GLU A C 1
ATOM 791 O O . GLU A 1 111 ? 6.951 1.231 -3.984 1.00 70.69 111 GLU A O 1
ATOM 79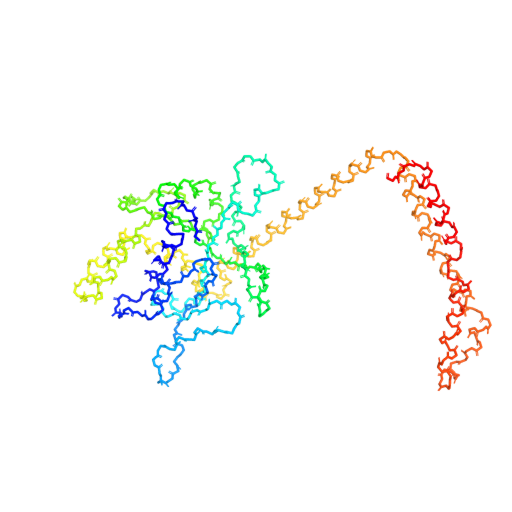6 N N . THR A 1 112 ? 8.579 0.194 -2.852 1.00 75.12 112 THR A N 1
ATOM 797 C CA . THR A 1 112 ? 7.963 -1.149 -2.944 1.00 75.12 112 THR A CA 1
ATOM 798 C C . THR A 1 112 ? 6.616 -1.236 -2.223 1.00 75.12 112 THR A C 1
ATOM 800 O O . THR A 1 112 ? 5.775 -2.067 -2.564 1.00 75.12 112 THR A O 1
ATOM 803 N N . VAL A 1 113 ? 6.384 -0.354 -1.246 1.00 81.31 113 VAL A N 1
ATOM 804 C CA . VAL A 1 113 ? 5.114 -0.244 -0.516 1.00 81.31 113 VAL A CA 1
ATOM 805 C C . VAL A 1 113 ? 4.065 0.511 -1.337 1.00 81.31 113 VAL A C 1
ATOM 807 O O . VAL A 1 113 ? 2.876 0.214 -1.233 1.00 81.31 113 VAL A O 1
ATOM 810 N N . LEU A 1 114 ? 4.491 1.476 -2.158 1.00 80.62 114 LEU A N 1
ATOM 811 C CA . LEU A 1 114 ? 3.617 2.245 -3.049 1.00 80.62 114 LEU A CA 1
ATOM 812 C C . LEU A 1 114 ? 3.350 1.535 -4.380 1.00 80.62 114 LEU A C 1
ATOM 814 O O . LEU A 1 114 ? 2.340 1.811 -5.024 1.00 80.62 114 LEU A O 1
ATOM 818 N N . VAL A 1 115 ? 4.217 0.607 -4.786 1.00 80.56 115 VAL A N 1
ATOM 819 C CA . VAL A 1 115 ? 4.037 -0.236 -5.975 1.00 80.56 115 VAL A CA 1
ATOM 820 C C . VAL A 1 115 ? 4.107 -1.714 -5.577 1.00 80.56 115 VAL A C 1
ATOM 822 O O . VAL A 1 115 ? 5.054 -2.417 -5.936 1.00 80.56 115 VAL A O 1
ATOM 825 N N . PRO A 1 116 ? 3.116 -2.213 -4.816 1.00 81.50 116 PRO A N 1
ATOM 826 C CA . PRO A 1 116 ? 3.090 -3.614 -4.438 1.00 81.50 116 PRO A CA 1
ATOM 827 C C . PRO A 1 116 ? 2.975 -4.516 -5.669 1.00 81.50 116 PRO A C 1
ATOM 829 O O . PRO A 1 116 ? 2.301 -4.192 -6.650 1.00 81.50 116 PRO A O 1
ATOM 832 N N . THR A 1 117 ? 3.628 -5.674 -5.598 1.00 80.38 117 THR A N 1
ATOM 833 C CA . THR A 1 117 ? 3.483 -6.739 -6.594 1.00 80.38 117 THR A CA 1
ATOM 834 C C . THR A 1 117 ? 2.456 -7.738 -6.096 1.00 80.38 117 THR A C 1
ATOM 836 O O . THR A 1 117 ? 2.626 -8.338 -5.038 1.00 80.38 117 THR A O 1
ATOM 839 N N . VAL A 1 118 ? 1.383 -7.898 -6.857 1.00 79.44 118 VAL A N 1
ATOM 840 C CA . VAL A 1 118 ? 0.273 -8.786 -6.547 1.00 79.44 118 VAL A CA 1
ATOM 841 C C . VAL A 1 118 ? 0.369 -10.018 -7.432 1.00 79.44 118 VAL A C 1
ATOM 843 O O . VAL A 1 118 ? 0.357 -9.917 -8.659 1.00 79.44 118 VAL A O 1
ATOM 846 N N . ASP A 1 119 ? 0.446 -11.189 -6.809 1.00 75.88 119 ASP A N 1
ATOM 847 C CA . ASP A 1 119 ? 0.462 -12.457 -7.526 1.00 75.88 119 ASP A CA 1
ATOM 848 C C . ASP A 1 119 ? -0.958 -12.877 -7.887 1.00 75.88 119 ASP A C 1
ATOM 850 O O . ASP A 1 119 ? -1.758 -13.304 -7.051 1.00 75.88 119 ASP A O 1
ATOM 854 N N . ILE A 1 120 ? -1.269 -12.760 -9.171 1.00 70.75 120 ILE A N 1
ATOM 855 C CA . ILE A 1 120 ? -2.586 -13.073 -9.696 1.00 70.75 120 ILE A CA 1
ATOM 856 C C . ILE A 1 120 ? -2.587 -14.5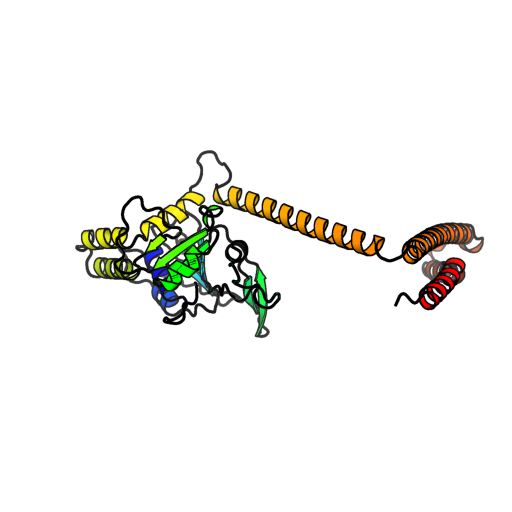05 -10.235 1.00 70.75 120 ILE A C 1
ATOM 858 O O . ILE A 1 120 ? -1.837 -14.831 -11.157 1.00 70.75 120 ILE A O 1
ATOM 862 N N . GLN A 1 121 ? -3.441 -15.372 -9.687 1.00 68.81 121 GLN A N 1
ATOM 863 C CA . GLN A 1 121 ? -3.598 -16.745 -10.177 1.00 68.81 121 GLN A CA 1
ATOM 864 C C . GLN A 1 121 ? -4.379 -16.771 -11.482 1.00 68.81 121 GLN A C 1
ATOM 866 O O . GLN A 1 121 ? -5.587 -16.592 -11.472 1.00 68.81 121 GLN A O 1
ATOM 871 N N . SER A 1 122 ? -3.723 -17.073 -12.598 1.00 66.00 122 SER A N 1
ATOM 872 C CA . SER A 1 122 ? -4.397 -17.346 -13.867 1.00 66.00 122 SER A CA 1
ATOM 873 C C . SER A 1 122 ? -5.273 -18.602 -13.787 1.00 66.00 122 SER A C 1
ATOM 875 O O . SER A 1 122 ? -4.980 -19.537 -13.042 1.00 66.00 122 SER A O 1
ATOM 877 N N . SER A 1 123 ? -6.287 -18.684 -14.656 1.00 65.75 123 SER A N 1
ATOM 878 C CA . SER A 1 123 ? -7.141 -19.872 -14.854 1.00 65.75 123 SER A CA 1
ATOM 879 C C . SER A 1 123 ? -6.373 -21.188 -15.082 1.00 65.75 123 SER A C 1
ATOM 881 O O . SER A 1 123 ? -6.917 -22.266 -14.859 1.00 65.75 123 SER A O 1
ATOM 883 N N . SER A 1 124 ? -5.099 -21.117 -15.492 1.00 69.81 124 SER A N 1
ATOM 884 C CA . SER A 1 124 ? -4.202 -22.267 -15.651 1.00 69.81 124 SER A CA 1
ATOM 885 C C . SER A 1 124 ? -3.447 -22.671 -14.371 1.00 69.81 124 SER A C 1
ATOM 887 O O . SER A 1 124 ? -2.522 -23.478 -14.456 1.00 69.81 124 SER A O 1
ATOM 889 N N . GLY A 1 125 ? -3.740 -22.057 -13.220 1.00 67.62 125 GLY A N 1
ATOM 890 C CA . GLY A 1 125 ? -3.036 -22.268 -11.946 1.00 67.62 125 GLY A CA 1
ATOM 891 C C . GLY A 1 125 ? -1.629 -21.660 -11.878 1.00 67.62 125 GLY A C 1
ATOM 892 O O . GLY A 1 125 ? -0.870 -21.967 -10.965 1.00 67.62 125 GLY A O 1
ATOM 893 N N . ARG A 1 126 ? -1.249 -20.820 -12.853 1.00 73.94 126 ARG A N 1
ATOM 894 C CA . ARG A 1 126 ? 0.031 -20.093 -12.847 1.00 73.94 126 ARG A CA 1
ATOM 895 C C . ARG A 1 126 ? -0.165 -18.726 -12.208 1.00 73.94 126 ARG A C 1
ATOM 897 O O . ARG A 1 126 ? -1.092 -18.023 -12.594 1.00 73.94 126 ARG A O 1
ATOM 904 N N . TYR A 1 127 ? 0.726 -18.344 -11.302 1.00 74.38 127 TYR A N 1
ATOM 905 C CA . TYR A 1 127 ? 0.759 -16.996 -10.745 1.00 74.38 127 TYR A CA 1
ATOM 906 C C . TYR A 1 127 ? 1.505 -16.068 -11.700 1.00 74.38 127 TYR A C 1
ATOM 908 O O . TYR A 1 127 ? 2.603 -16.390 -12.159 1.00 74.38 127 TYR A O 1
ATOM 916 N N . THR A 1 128 ? 0.891 -14.939 -12.027 1.00 76.44 128 THR A N 1
ATOM 917 C CA . THR A 1 128 ? 1.533 -13.845 -12.752 1.00 76.44 128 THR A CA 1
ATOM 918 C C . THR A 1 128 ? 1.692 -12.665 -11.801 1.00 76.44 128 THR A C 1
ATOM 920 O O . THR A 1 128 ? 0.664 -12.150 -11.351 1.00 76.44 128 THR A O 1
ATOM 923 N N . PRO A 1 129 ? 2.929 -12.233 -11.502 1.00 80.00 129 PRO A N 1
ATOM 924 C CA . PRO A 1 129 ? 3.152 -11.040 -10.701 1.00 80.00 129 PRO A CA 1
ATOM 925 C C . PRO A 1 129 ? 2.710 -9.814 -11.501 1.00 80.00 129 PRO A C 1
ATOM 927 O O . PRO A 1 129 ? 3.141 -9.612 -12.639 1.00 80.00 129 PRO A O 1
ATOM 930 N N . VAL A 1 130 ? 1.834 -9.002 -10.918 1.00 78.62 130 VAL A N 1
ATOM 931 C CA . VAL A 1 130 ? 1.352 -7.746 -11.500 1.00 78.62 130 VAL A CA 1
ATOM 932 C C . VAL A 1 130 ? 1.641 -6.622 -10.522 1.00 78.62 130 VAL A C 1
ATOM 934 O O . VAL A 1 130 ? 1.239 -6.680 -9.364 1.00 78.62 130 VAL A O 1
ATOM 937 N N . THR A 1 131 ? 2.337 -5.584 -10.976 1.00 79.50 131 THR A N 1
ATOM 938 C CA . THR A 1 131 ? 2.550 -4.382 -10.172 1.00 79.50 131 THR A CA 1
ATOM 939 C C . THR A 1 131 ? 1.258 -3.572 -10.108 1.00 79.50 131 THR A C 1
ATOM 941 O O . THR A 1 131 ? 0.647 -3.263 -11.133 1.00 79.50 131 THR A O 1
ATOM 944 N N . THR A 1 132 ? 0.820 -3.230 -8.899 1.00 79.56 132 THR A N 1
ATOM 945 C CA . THR A 1 132 ? -0.426 -2.489 -8.658 1.00 79.56 132 THR A CA 1
ATOM 946 C C . THR A 1 132 ? -0.128 -1.216 -7.864 1.00 79.56 132 THR A C 1
ATOM 948 O O . THR A 1 132 ? -0.188 -1.243 -6.636 1.00 79.56 132 THR A O 1
ATOM 951 N N . PRO A 1 133 ? 0.217 -0.098 -8.530 1.00 81.62 133 PRO A N 1
ATOM 952 C CA . PRO A 1 133 ? 0.510 1.164 -7.857 1.00 81.62 133 PRO A CA 1
ATOM 953 C C . PRO A 1 133 ? -0.661 1.647 -6.994 1.00 81.62 133 PRO A C 1
ATOM 955 O O . PRO A 1 133 ? -1.812 1.631 -7.434 1.00 81.62 133 PRO A O 1
ATOM 958 N N . VAL A 1 134 ? -0.362 2.125 -5.785 1.00 85.62 134 VAL A N 1
ATOM 959 C CA . VAL A 1 134 ? -1.336 2.697 -4.850 1.00 85.62 134 VAL A CA 1
ATOM 960 C C . VAL A 1 134 ? -1.052 4.174 -4.580 1.00 85.62 134 VAL A C 1
ATOM 962 O O . VAL A 1 134 ? 0.076 4.655 -4.650 1.00 85.62 134 VAL A O 1
ATOM 965 N N . HIS A 1 135 ? -2.110 4.913 -4.254 1.00 83.75 135 HIS A N 1
ATOM 966 C CA . HIS A 1 135 ? -2.032 6.341 -3.936 1.00 83.75 135 HIS A CA 1
ATOM 967 C C . HIS A 1 135 ? -1.525 6.608 -2.518 1.00 83.75 135 HIS A C 1
ATOM 969 O O . HIS A 1 135 ? -0.836 7.594 -2.263 1.00 83.75 135 HIS A O 1
ATOM 975 N N . LYS A 1 136 ? -1.942 5.745 -1.593 1.00 88.19 136 LYS A N 1
ATOM 976 C CA . LYS A 1 136 ? -1.616 5.783 -0.176 1.00 88.19 136 LYS A CA 1
ATOM 977 C C . LYS A 1 136 ? -1.435 4.356 0.316 1.00 88.19 136 LYS A C 1
ATOM 979 O O . LYS A 1 136 ? -2.158 3.468 -0.131 1.00 88.19 136 LYS A O 1
ATOM 984 N N . ALA A 1 137 ? -0.524 4.149 1.255 1.00 89.25 137 ALA A N 1
ATOM 985 C CA . ALA A 1 137 ? -0.276 2.855 1.866 1.00 89.25 137 ALA A CA 1
ATOM 986 C C . ALA A 1 137 ? -0.269 2.959 3.391 1.00 89.25 137 ALA A C 1
ATOM 988 O O . ALA A 1 137 ? 0.325 3.874 3.961 1.00 89.25 137 ALA A O 1
ATOM 989 N N . ILE A 1 138 ? -0.924 1.998 4.047 1.00 91.25 138 ILE A N 1
ATOM 990 C CA . ILE A 1 138 ? -0.884 1.846 5.501 1.00 91.25 138 ILE A CA 1
ATOM 991 C C . ILE A 1 138 ? -0.088 0.584 5.822 1.00 91.25 138 ILE A C 1
ATOM 993 O O . ILE A 1 138 ? -0.518 -0.533 5.528 1.00 91.25 138 ILE A O 1
ATOM 997 N N . VAL A 1 139 ? 1.077 0.758 6.436 1.00 89.62 139 VAL A N 1
ATOM 998 C CA . VAL A 1 139 ? 1.923 -0.346 6.888 1.00 89.62 139 VAL A CA 1
ATOM 999 C C . VAL A 1 139 ? 1.531 -0.695 8.315 1.00 89.62 139 VAL A C 1
ATOM 1001 O O . VAL A 1 139 ? 1.787 0.073 9.234 1.00 89.62 139 VAL A O 1
ATOM 1004 N N . VAL A 1 140 ? 0.894 -1.850 8.497 1.00 89.69 140 VAL A N 1
ATOM 1005 C CA . VAL A 1 140 ? 0.445 -2.319 9.815 1.00 89.69 140 VAL A CA 1
ATOM 1006 C C . VAL A 1 140 ? 1.451 -3.312 10.398 1.00 89.69 140 VAL A C 1
ATOM 1008 O O . VAL A 1 140 ? 1.742 -4.321 9.744 1.00 89.69 140 VAL A O 1
ATOM 1011 N N . SER A 1 141 ? 1.933 -3.046 11.614 1.00 88.44 141 SER A N 1
ATOM 1012 C CA . SER A 1 141 ? 2.775 -3.951 12.417 1.00 88.44 141 SER A CA 1
ATOM 1013 C C . SER A 1 141 ? 2.269 -4.093 13.855 1.00 88.44 141 SER A C 1
ATOM 1015 O O . SER A 1 141 ? 1.308 -3.430 14.263 1.00 88.44 141 SER A O 1
ATOM 1017 N N . GLU A 1 142 ? 2.885 -4.992 14.625 1.00 87.31 142 GLU A N 1
ATOM 1018 C CA . GLU A 1 142 ? 2.423 -5.342 15.965 1.00 87.31 142 GLU A CA 1
ATOM 1019 C C . GLU A 1 142 ? 3.547 -5.307 17.006 1.00 87.31 142 GLU A C 1
ATOM 1021 O O . GLU A 1 142 ? 4.661 -5.792 16.801 1.00 87.31 142 GLU A O 1
ATOM 1026 N N . GLY A 1 143 ? 3.231 -4.751 18.176 1.00 86.81 143 GLY A N 1
ATOM 1027 C CA . GLY A 1 143 ? 4.130 -4.757 19.318 1.00 86.81 143 GLY A CA 1
ATOM 1028 C C . GLY A 1 143 ? 5.392 -3.911 19.129 1.00 86.81 143 GLY A C 1
ATOM 1029 O O . GLY A 1 143 ? 5.556 -3.137 18.187 1.00 86.81 143 GLY A O 1
ATOM 1030 N N . ILE A 1 144 ? 6.311 -4.054 20.084 1.00 84.94 144 ILE A N 1
ATOM 1031 C CA . ILE A 1 144 ? 7.536 -3.243 20.162 1.00 84.94 144 ILE A CA 1
ATOM 1032 C C . ILE A 1 144 ? 8.514 -3.603 19.032 1.00 84.94 144 ILE A C 1
ATOM 1034 O O . ILE A 1 144 ? 9.203 -2.731 18.509 1.00 84.94 144 ILE A O 1
ATOM 1038 N N . MET A 1 145 ? 8.555 -4.876 18.625 1.00 82.88 145 MET A N 1
ATOM 1039 C CA . MET A 1 145 ? 9.389 -5.320 17.502 1.00 82.88 145 MET A CA 1
ATOM 1040 C C . MET A 1 145 ? 8.890 -4.735 16.178 1.00 82.88 145 MET A C 1
ATOM 1042 O O . MET A 1 145 ? 9.691 -4.180 15.427 1.00 82.88 145 MET A O 1
ATOM 1046 N N . GLY A 1 146 ? 7.572 -4.749 15.950 1.00 81.31 146 GLY A N 1
ATOM 1047 C CA . GLY A 1 146 ? 6.955 -4.089 14.805 1.00 81.31 146 GLY A CA 1
ATOM 1048 C C . GLY A 1 146 ? 7.162 -2.574 14.808 1.00 81.31 146 GLY A C 1
ATOM 1049 O O . GLY A 1 146 ? 7.360 -1.983 13.744 1.00 81.31 146 GLY A O 1
ATOM 1050 N N . ALA A 1 147 ? 7.187 -1.942 15.988 1.00 83.81 147 ALA A N 1
ATOM 1051 C CA . ALA A 1 147 ? 7.538 -0.528 16.133 1.00 83.81 147 ALA A CA 1
ATOM 1052 C C . ALA A 1 147 ? 8.986 -0.252 15.704 1.00 83.81 147 ALA A C 1
ATOM 1054 O O . ALA A 1 147 ? 9.239 0.693 14.959 1.00 83.81 147 ALA A O 1
ATOM 1055 N N . ALA A 1 148 ? 9.936 -1.086 16.138 1.00 82.75 148 ALA A N 1
ATOM 1056 C CA . ALA A 1 148 ? 11.346 -0.949 15.781 1.00 82.75 148 ALA A CA 1
ATOM 1057 C C . ALA A 1 148 ? 11.588 -1.167 14.277 1.00 82.75 148 ALA A C 1
ATOM 1059 O O . ALA A 1 148 ? 12.343 -0.412 13.665 1.00 82.75 148 ALA A O 1
ATOM 1060 N N . ALA A 1 149 ? 10.915 -2.153 13.673 1.00 80.75 149 ALA A N 1
ATOM 1061 C CA . ALA A 1 149 ? 11.001 -2.428 12.239 1.00 80.75 149 ALA A CA 1
ATOM 1062 C C . ALA A 1 149 ? 10.512 -1.239 11.398 1.00 80.75 149 ALA A C 1
ATOM 1064 O O . ALA A 1 149 ? 11.160 -0.845 10.432 1.00 80.75 149 ALA A O 1
ATOM 1065 N N . VAL A 1 150 ? 9.397 -0.631 11.804 1.00 81.38 150 VAL A N 1
ATOM 1066 C CA . VAL A 1 150 ? 8.827 0.546 11.144 1.00 81.38 150 VAL A CA 1
ATOM 1067 C C . VAL A 1 150 ? 9.660 1.808 11.384 1.00 81.38 150 VAL A C 1
ATOM 1069 O O . VAL A 1 150 ? 9.810 2.622 10.478 1.00 81.38 150 VAL A O 1
ATOM 1072 N N . ALA A 1 151 ? 10.220 1.988 12.582 1.00 81.38 151 ALA A N 1
ATOM 1073 C CA . ALA A 1 151 ? 11.035 3.158 12.909 1.00 81.38 151 ALA A CA 1
ATOM 1074 C C . ALA A 1 151 ? 12.340 3.227 12.095 1.00 81.38 151 ALA A C 1
ATOM 1076 O O . ALA A 1 151 ? 12.891 4.311 11.916 1.00 81.38 151 ALA A O 1
ATOM 1077 N N . ALA A 1 152 ? 12.820 2.089 11.586 1.00 77.56 152 ALA A N 1
ATOM 1078 C CA . ALA A 1 152 ? 13.969 2.026 10.687 1.00 77.56 152 ALA A CA 1
ATOM 1079 C C . ALA A 1 152 ? 13.649 2.475 9.245 1.00 77.56 152 ALA A C 1
ATOM 1081 O O . ALA A 1 152 ? 14.566 2.612 8.435 1.00 77.56 152 ALA A O 1
ATOM 1082 N N . LEU A 1 153 ? 12.372 2.697 8.906 1.00 75.81 153 LEU A N 1
ATOM 1083 C CA . LEU A 1 153 ? 11.948 3.102 7.567 1.00 75.81 153 LEU A CA 1
ATOM 1084 C C . LEU A 1 153 ? 12.089 4.621 7.369 1.00 75.81 153 LEU A C 1
ATOM 1086 O O . LEU A 1 153 ? 11.698 5.393 8.250 1.00 75.81 153 LEU A O 1
ATOM 1090 N N . PRO A 1 154 ? 12.554 5.091 6.197 1.00 77.06 154 PRO A N 1
ATOM 1091 C CA . PRO A 1 154 ? 12.689 6.517 5.896 1.00 77.06 154 PRO A CA 1
ATOM 1092 C C . PRO A 1 154 ? 11.332 7.168 5.548 1.00 77.06 154 PRO A C 1
ATOM 1094 O O . PRO A 1 154 ? 11.154 7.770 4.494 1.00 77.06 154 PRO A O 1
ATOM 1097 N N . LEU A 1 155 ? 10.340 7.070 6.439 1.00 76.19 155 LEU A N 1
ATOM 1098 C CA . LEU A 1 155 ? 8.965 7.538 6.195 1.00 76.19 155 LEU A CA 1
ATOM 1099 C C . LEU A 1 155 ? 8.799 9.061 6.260 1.00 76.19 155 LEU A C 1
ATOM 1101 O O . LEU A 1 155 ? 7.754 9.577 5.872 1.00 76.19 155 LEU A O 1
ATOM 1105 N N . ALA A 1 156 ? 9.804 9.798 6.745 1.00 73.75 156 ALA A N 1
ATOM 1106 C CA . ALA A 1 156 ? 9.726 11.250 6.912 1.00 73.75 156 ALA A CA 1
ATOM 1107 C C . ALA A 1 156 ? 9.416 11.985 5.595 1.00 73.75 156 ALA A C 1
ATOM 1109 O O . ALA A 1 156 ? 8.649 12.944 5.599 1.00 73.75 156 ALA A O 1
ATOM 1110 N N . GLU A 1 157 ? 9.953 11.494 4.479 1.00 72.38 157 GLU A N 1
ATOM 1111 C CA . GLU A 1 157 ? 9.750 12.064 3.141 1.00 72.38 157 GLU A CA 1
ATOM 1112 C C . GLU A 1 157 ? 8.418 11.640 2.500 1.00 72.38 157 GLU A C 1
ATOM 1114 O O . GLU A 1 157 ? 7.968 12.254 1.533 1.00 72.38 157 GLU A O 1
ATOM 1119 N N . TYR A 1 158 ? 7.762 10.617 3.056 1.00 77.38 158 TYR A N 1
ATOM 1120 C CA . TYR A 1 158 ? 6.578 9.975 2.484 1.00 77.38 158 TYR A CA 1
ATOM 1121 C C . TYR A 1 158 ? 5.335 10.083 3.373 1.00 77.38 158 TYR A C 1
ATOM 1123 O O . TYR A 1 158 ? 4.348 9.420 3.079 1.00 77.38 158 TYR A O 1
ATOM 1131 N N . ARG A 1 159 ? 5.324 10.922 4.419 1.00 78.62 159 ARG A N 1
ATOM 1132 C CA . ARG A 1 159 ? 4.224 11.004 5.413 1.00 78.62 159 ARG A CA 1
ATOM 1133 C C . ARG A 1 159 ? 2.823 11.217 4.820 1.00 78.62 159 ARG A C 1
ATOM 1135 O O . ARG A 1 159 ? 1.833 10.760 5.389 1.00 78.62 159 ARG A O 1
ATOM 1142 N N . ASP A 1 160 ? 2.732 11.870 3.664 1.00 80.75 160 ASP A N 1
ATOM 1143 C CA . ASP A 1 160 ? 1.458 12.106 2.970 1.00 80.75 160 ASP A CA 1
ATOM 1144 C C . ASP A 1 160 ? 0.959 10.883 2.177 1.00 80.75 160 ASP A C 1
ATOM 1146 O O . ASP A 1 160 ? -0.222 10.807 1.831 1.00 80.75 160 ASP A O 1
ATOM 1150 N N . SER A 1 161 ? 1.852 9.936 1.868 1.00 83.50 161 SER A N 1
ATOM 1151 C CA . SER A 1 161 ? 1.588 8.755 1.027 1.00 83.50 161 SER A CA 1
ATOM 1152 C C . SER A 1 161 ? 1.701 7.438 1.796 1.00 83.50 161 SER A C 1
ATOM 1154 O O . SER A 1 161 ? 0.978 6.498 1.492 1.00 83.50 161 SER A O 1
ATOM 1156 N N . VAL A 1 162 ? 2.558 7.352 2.811 1.00 87.69 162 VAL A N 1
ATOM 1157 C CA . VAL A 1 162 ? 2.777 6.149 3.615 1.00 87.69 162 VAL A CA 1
ATOM 1158 C C . VAL A 1 162 ? 2.591 6.481 5.087 1.00 87.69 162 VAL A C 1
ATOM 1160 O O . VAL A 1 162 ? 3.298 7.317 5.646 1.00 87.69 162 VAL A O 1
ATOM 1163 N N . LEU A 1 163 ? 1.644 5.789 5.714 1.00 89.94 163 LEU A N 1
ATOM 1164 C CA . LEU A 1 163 ? 1.414 5.825 7.150 1.00 89.94 163 LEU A CA 1
ATOM 1165 C C . LEU A 1 163 ? 1.803 4.476 7.733 1.00 89.94 163 LEU A C 1
ATOM 1167 O O . LEU A 1 163 ? 1.313 3.444 7.282 1.00 89.94 163 LEU A O 1
ATOM 1171 N N . ALA A 1 164 ? 2.637 4.464 8.761 1.00 89.81 164 ALA A N 1
ATOM 1172 C CA . ALA A 1 164 ? 2.854 3.243 9.513 1.00 89.81 164 ALA A CA 1
ATOM 1173 C C . ALA A 1 164 ? 2.006 3.242 10.780 1.00 89.81 164 ALA A C 1
ATOM 1175 O O . ALA A 1 164 ? 2.022 4.213 11.530 1.00 89.81 164 ALA A O 1
ATOM 1176 N N . ALA A 1 165 ? 1.261 2.166 11.002 1.00 91.12 165 ALA A N 1
ATOM 1177 C CA . ALA A 1 165 ? 0.365 1.987 12.130 1.00 91.12 165 ALA A CA 1
ATOM 1178 C C . ALA A 1 165 ? 0.814 0.770 12.945 1.00 91.12 165 ALA A C 1
ATOM 1180 O O . ALA A 1 165 ? 0.888 -0.342 12.423 1.00 91.12 165 ALA A O 1
ATOM 1181 N N . VAL A 1 166 ? 1.120 0.976 14.224 1.00 90.94 166 VAL A N 1
ATOM 1182 C CA . VAL A 1 166 ? 1.655 -0.078 15.095 1.00 90.94 166 VAL A CA 1
ATOM 1183 C C . VAL A 1 166 ? 0.666 -0.361 16.209 1.00 90.94 166 VAL A C 1
ATOM 1185 O O . VAL A 1 166 ? 0.327 0.535 16.982 1.00 90.94 166 VAL A O 1
ATOM 1188 N N . ASN A 1 167 ? 0.219 -1.611 16.315 1.00 91.31 167 ASN A N 1
ATOM 1189 C CA . ASN A 1 167 ? -0.650 -2.025 17.408 1.00 91.31 167 ASN A CA 1
ATOM 1190 C C . ASN A 1 167 ? 0.149 -2.144 18.710 1.00 91.31 167 ASN A C 1
ATOM 1192 O O . ASN A 1 167 ? 0.925 -3.085 18.892 1.00 91.31 167 ASN A O 1
ATOM 1196 N N . LEU A 1 168 ? -0.043 -1.173 19.605 1.00 89.94 168 LEU A N 1
ATOM 1197 C CA . LEU A 1 168 ? 0.599 -1.078 20.915 1.00 89.94 168 LEU A CA 1
ATOM 1198 C C . LEU A 1 168 ? -0.483 -0.951 21.996 1.00 89.94 168 LEU A C 1
ATOM 1200 O O . LEU A 1 168 ? -0.814 0.160 22.424 1.00 89.94 168 LEU A O 1
ATOM 1204 N N . PRO A 1 169 ? -1.043 -2.083 22.462 1.00 85.81 169 PRO A N 1
ATOM 1205 C CA . PRO A 1 169 ? -2.112 -2.064 23.446 1.00 85.81 169 PRO A CA 1
ATOM 1206 C C . PRO A 1 169 ? -1.697 -1.311 24.711 1.00 85.81 169 PRO A C 1
ATOM 1208 O O . PRO A 1 169 ? -0.626 -1.564 25.269 1.00 85.81 169 PRO A O 1
ATOM 1211 N N . LYS A 1 170 ? -2.576 -0.431 25.206 1.00 82.12 170 LYS A N 1
ATOM 1212 C CA . LYS A 1 170 ? -2.361 0.383 26.423 1.00 82.12 170 LYS A CA 1
ATOM 1213 C C . LYS A 1 170 ? -1.206 1.397 26.354 1.00 82.12 170 LYS A C 1
ATOM 1215 O O . LYS A 1 170 ? -0.845 1.938 27.401 1.00 82.12 170 LYS A O 1
ATOM 1220 N N . TYR A 1 171 ? -0.644 1.676 25.178 1.00 81.94 171 TYR A N 1
ATOM 1221 C CA . TYR A 1 171 ? 0.341 2.747 25.032 1.00 81.94 171 TYR A CA 1
ATOM 1222 C C . TYR A 1 171 ? -0.331 4.119 25.233 1.00 81.94 171 TYR A C 1
ATOM 1224 O O . TYR A 1 171 ? -1.343 4.396 24.583 1.00 81.94 171 TYR A O 1
ATOM 1232 N N . PRO A 1 172 ? 0.171 4.975 26.142 1.00 72.38 172 PRO A N 1
ATOM 1233 C CA . PRO A 1 172 ? -0.351 6.324 26.304 1.00 72.38 172 PRO A CA 1
ATOM 1234 C C . PRO A 1 172 ? 0.139 7.186 25.139 1.00 72.38 172 PRO A C 1
ATOM 1236 O O . PRO A 1 172 ? 1.320 7.498 25.043 1.00 72.38 172 PRO A O 1
ATOM 1239 N N . VAL A 1 173 ? -0.764 7.559 24.237 1.00 67.12 173 VAL A N 1
ATOM 1240 C CA . VAL A 1 173 ? -0.460 8.549 23.199 1.00 67.12 173 VAL A CA 1
ATOM 1241 C C . VAL A 1 173 ? -0.612 9.925 23.839 1.00 67.12 173 VAL A C 1
ATOM 1243 O O . VAL A 1 173 ? -1.737 10.365 24.073 1.00 67.12 173 VAL A O 1
ATOM 1246 N N . GLU A 1 174 ? 0.495 10.577 24.192 1.00 67.50 174 GLU A N 1
ATOM 1247 C CA . GLU A 1 174 ? 0.446 11.979 24.612 1.00 67.50 174 GLU A CA 1
ATOM 1248 C C . GLU A 1 174 ? 0.289 12.888 23.384 1.00 67.50 174 GLU A C 1
ATOM 1250 O O . GLU A 1 174 ? 0.928 12.689 22.346 1.00 67.50 174 GLU A O 1
ATOM 1255 N N . GLU A 1 175 ? -0.589 13.888 23.486 1.00 57.25 175 GLU A N 1
ATOM 1256 C CA . GLU A 1 175 ? -0.809 14.863 22.418 1.00 57.25 175 GLU A CA 1
ATOM 1257 C C . GLU A 1 175 ? 0.483 15.656 22.158 1.00 57.25 175 GLU A C 1
ATOM 1259 O O . GLU A 1 175 ? 0.920 16.451 22.988 1.00 57.25 175 GLU A O 1
ATOM 1264 N N . GLY A 1 176 ? 1.099 15.443 20.990 1.00 55.06 176 GLY A N 1
ATOM 1265 C CA . GLY A 1 176 ? 2.284 16.185 20.540 1.00 55.06 176 GLY A CA 1
ATOM 1266 C C . GLY A 1 176 ? 3.566 15.362 20.394 1.00 55.06 176 GLY A C 1
ATOM 1267 O O . GLY A 1 176 ? 4.547 15.882 19.859 1.00 55.06 176 GLY A O 1
ATOM 1268 N N . GLU A 1 177 ? 3.577 14.086 20.791 1.00 64.12 177 GLU A N 1
ATOM 1269 C CA . GLU A 1 177 ? 4.726 13.209 20.552 1.00 64.12 177 GLU A CA 1
ATOM 1270 C C . GLU A 1 177 ? 4.758 12.775 19.073 1.00 64.12 177 GLU A C 1
ATOM 1272 O O . GLU A 1 177 ? 3.957 11.962 18.612 1.00 64.12 177 GLU A O 1
ATOM 1277 N N . GLN A 1 178 ? 5.669 13.360 18.285 1.00 66.12 178 GLN A N 1
ATOM 1278 C CA . GLN A 1 178 ? 5.844 13.005 16.873 1.00 66.12 178 GLN A CA 1
ATOM 1279 C C . GLN A 1 178 ? 6.654 11.713 16.740 1.00 66.12 178 GLN A C 1
ATOM 1281 O O . GLN A 1 178 ? 7.852 11.728 16.453 1.00 66.12 178 GLN A O 1
ATOM 1286 N N . LEU A 1 179 ? 5.984 10.583 16.939 1.00 77.50 179 LEU A N 1
ATOM 1287 C CA . LEU A 1 179 ? 6.532 9.271 16.615 1.00 77.50 179 LEU A CA 1
ATOM 1288 C C . LEU A 1 179 ? 6.657 9.105 15.089 1.00 77.50 179 LEU A C 1
ATOM 1290 O O . LEU A 1 179 ? 5.928 9.715 14.305 1.00 77.50 179 LEU A O 1
ATOM 1294 N N . ALA A 1 180 ? 7.585 8.250 14.650 1.00 80.50 180 ALA A N 1
ATOM 1295 C CA . ALA A 1 180 ? 7.725 7.881 13.235 1.00 80.50 180 ALA A CA 1
ATOM 1296 C C . ALA A 1 180 ? 6.550 7.022 12.717 1.00 80.50 180 ALA A C 1
ATOM 1298 O O . ALA A 1 180 ? 6.454 6.754 11.521 1.00 80.50 180 ALA A O 1
ATOM 1299 N N . PHE A 1 181 ? 5.672 6.589 13.620 1.00 86.38 181 PHE A N 1
ATOM 1300 C CA . PHE A 1 181 ? 4.527 5.731 13.366 1.00 86.38 181 PHE A CA 1
ATOM 1301 C C . PHE A 1 181 ? 3.328 6.171 14.211 1.00 86.38 181 PHE A C 1
ATOM 1303 O O . PHE A 1 181 ? 3.489 6.801 15.253 1.00 86.38 181 PHE A O 1
ATOM 1310 N N . GLN A 1 182 ? 2.129 5.786 13.784 1.00 89.69 182 GLN A N 1
ATOM 1311 C CA . GLN A 1 182 ? 0.886 5.981 14.513 1.00 89.69 182 GLN A CA 1
ATOM 1312 C C . GLN A 1 182 ? 0.653 4.801 15.474 1.00 89.69 182 GLN A C 1
ATOM 1314 O O . GLN A 1 182 ? 0.421 3.680 15.010 1.00 89.69 182 GLN A O 1
ATOM 1319 N N . PRO A 1 183 ? 0.694 5.001 16.801 1.00 91.06 183 PRO A N 1
ATOM 1320 C CA . PRO A 1 183 ? 0.298 3.968 17.755 1.00 91.06 183 PRO A CA 1
ATOM 1321 C C . PRO A 1 183 ? -1.219 3.754 17.693 1.00 91.06 183 PRO A C 1
ATOM 1323 O O . PRO A 1 183 ? -1.978 4.717 17.777 1.00 91.06 183 PRO A O 1
ATOM 1326 N N . ILE A 1 184 ? -1.668 2.509 17.571 1.00 91.81 184 ILE A N 1
ATOM 1327 C CA . ILE A 1 184 ? -3.090 2.139 17.583 1.00 91.81 184 I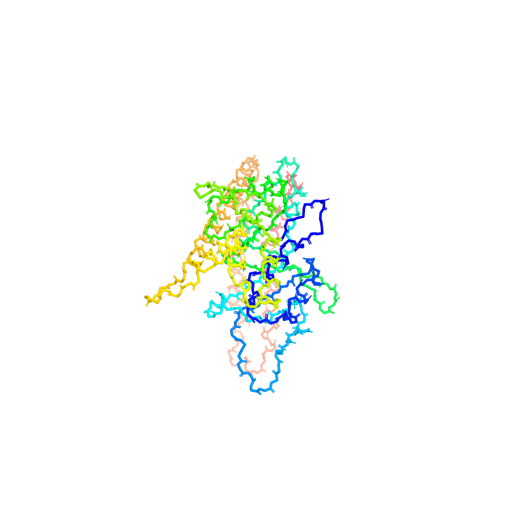LE A CA 1
ATOM 1328 C C . ILE A 1 184 ? -3.373 1.064 18.630 1.00 91.81 184 ILE A C 1
ATOM 1330 O O . ILE A 1 184 ? -2.501 0.262 18.960 1.00 91.81 184 ILE A O 1
ATOM 1334 N N . ASP A 1 185 ? -4.608 1.030 19.126 1.00 92.56 185 ASP A N 1
ATOM 1335 C CA . ASP A 1 185 ? -5.114 -0.048 19.983 1.00 92.56 185 ASP A CA 1
ATOM 1336 C C . ASP A 1 185 ? -6.383 -0.638 19.357 1.00 92.56 185 ASP A C 1
ATOM 1338 O O . ASP A 1 185 ? -7.516 -0.219 19.622 1.00 92.56 185 ASP A O 1
ATOM 1342 N N . VAL A 1 186 ? -6.173 -1.621 18.476 1.00 91.94 186 VAL A N 1
ATOM 1343 C CA . VAL A 1 186 ? -7.249 -2.263 17.701 1.00 91.94 186 VAL A CA 1
ATOM 1344 C C . VAL A 1 186 ? -8.208 -3.034 18.611 1.00 91.94 186 VAL A C 1
ATOM 1346 O O . VAL A 1 186 ? -9.409 -3.115 18.339 1.00 91.94 186 VAL A O 1
ATOM 1349 N N . SER A 1 187 ? -7.702 -3.556 19.731 1.00 92.31 187 SER A N 1
ATOM 1350 C CA . SER A 1 187 ? -8.507 -4.268 20.723 1.00 92.31 187 SER A CA 1
ATOM 1351 C C . SER A 1 187 ? -9.494 -3.331 21.417 1.00 92.31 187 SER A C 1
ATOM 1353 O O . SER A 1 187 ? -10.661 -3.683 21.584 1.00 92.31 187 SER A O 1
ATOM 1355 N N . VAL A 1 188 ? -9.067 -2.125 21.804 1.00 92.50 188 VAL A N 1
ATOM 1356 C CA . VAL A 1 188 ? -9.966 -1.119 22.392 1.00 92.50 188 VAL A CA 1
ATOM 1357 C C . VAL A 1 188 ? -11.021 -0.669 21.382 1.00 92.50 188 VAL A C 1
ATOM 1359 O O . VAL A 1 188 ? -12.197 -0.616 21.741 1.00 92.50 188 VAL A O 1
ATOM 1362 N N . GLY A 1 189 ? -10.633 -0.418 20.127 1.00 90.62 189 GLY A N 1
ATOM 1363 C CA . GLY A 1 189 ? -11.573 -0.042 19.064 1.00 90.62 189 GLY A CA 1
ATOM 1364 C C . GLY A 1 189 ? -12.627 -1.122 18.797 1.00 90.62 189 GLY A C 1
ATOM 1365 O O . GLY A 1 189 ? -13.822 -0.830 18.775 1.00 90.62 189 GLY A O 1
ATOM 1366 N N . SER A 1 190 ? -12.199 -2.385 18.692 1.00 92.00 190 SER A N 1
ATOM 1367 C CA . SER A 1 190 ? -13.097 -3.531 18.480 1.00 92.00 190 SER A CA 1
ATOM 1368 C C . SER A 1 190 ? -14.073 -3.725 19.642 1.00 92.00 190 SER A C 1
ATOM 1370 O O . SER A 1 190 ? -15.271 -3.854 19.421 1.00 92.00 190 SER A O 1
ATOM 1372 N N . ASN A 1 191 ? -13.585 -3.669 20.887 1.00 92.44 191 ASN A N 1
ATOM 1373 C CA . ASN A 1 191 ? -14.441 -3.787 22.071 1.00 92.44 191 ASN A CA 1
ATOM 1374 C C . ASN A 1 191 ? -15.457 -2.640 22.169 1.00 92.44 191 ASN A C 1
ATOM 1376 O O . ASN A 1 191 ? -16.588 -2.854 22.598 1.00 92.44 191 ASN A O 1
ATOM 1380 N N . GLY A 1 192 ? -15.061 -1.419 21.794 1.00 90.81 192 GLY A N 1
ATOM 1381 C CA . GLY A 1 192 ? -15.979 -0.285 21.724 1.00 90.81 192 GLY A CA 1
ATOM 1382 C C . GLY A 1 192 ? -17.103 -0.535 20.721 1.00 90.81 192 GLY A C 1
ATOM 1383 O O . GLY A 1 192 ? -18.269 -0.323 21.051 1.00 90.81 192 GLY A O 1
ATOM 1384 N N . LEU A 1 193 ? -16.750 -1.001 19.518 1.00 91.56 193 LEU A N 1
ATOM 1385 C CA . LEU A 1 193 ? -17.699 -1.313 18.446 1.00 91.56 193 LEU A CA 1
ATOM 1386 C C . LEU A 1 193 ? -18.694 -2.404 18.862 1.00 91.56 193 LEU A C 1
ATOM 1388 O O . LEU A 1 193 ? -19.896 -2.260 18.651 1.00 91.56 193 LEU A O 1
ATOM 1392 N N . ASP A 1 194 ? -18.212 -3.477 19.485 1.00 92.12 194 ASP A N 1
ATOM 1393 C CA . ASP A 1 194 ? -19.084 -4.564 19.926 1.00 92.12 194 ASP A CA 1
ATOM 1394 C C . ASP A 1 194 ? -20.044 -4.076 21.044 1.00 92.12 194 ASP A C 1
ATOM 1396 O O . ASP A 1 194 ? -21.235 -4.385 21.016 1.00 92.12 194 ASP A O 1
ATOM 1400 N N . ARG A 1 195 ? -19.593 -3.198 21.959 1.00 91.44 195 ARG A N 1
ATOM 1401 C CA . ARG A 1 195 ? -20.439 -2.626 23.032 1.00 91.44 195 ARG A CA 1
ATOM 1402 C C . ARG A 1 195 ? -21.575 -1.727 22.547 1.00 91.44 195 ARG A C 1
ATOM 1404 O O . ARG A 1 195 ? -22.654 -1.763 23.140 1.00 91.44 195 ARG A O 1
ATOM 1411 N N . ILE A 1 196 ? -21.350 -0.883 21.537 1.00 93.25 196 ILE A N 1
ATOM 1412 C CA . ILE A 1 196 ? -22.420 -0.016 21.005 1.00 93.25 196 ILE A CA 1
ATOM 1413 C C . ILE A 1 196 ? -23.479 -0.825 20.251 1.00 93.25 196 ILE A C 1
ATOM 1415 O O . ILE A 1 196 ? -24.658 -0.481 20.309 1.00 93.25 196 ILE A O 1
ATOM 1419 N N . ARG A 1 197 ? -23.077 -1.945 19.637 1.00 92.12 197 ARG A N 1
ATOM 1420 C CA . ARG A 1 197 ? -23.987 -2.895 18.982 1.00 92.12 197 ARG A CA 1
ATOM 1421 C C . ARG A 1 197 ? -24.815 -3.706 19.975 1.00 92.12 197 ARG A C 1
ATOM 1423 O O . ARG A 1 197 ? -25.975 -3.991 19.705 1.00 92.12 197 ARG A O 1
ATOM 1430 N N . GLU A 1 198 ? -24.262 -4.035 21.144 1.00 91.19 198 GLU A N 1
ATOM 1431 C CA . GLU A 1 198 ? -25.037 -4.645 22.235 1.00 91.19 198 GLU A CA 1
ATOM 1432 C C . GLU A 1 198 ? -26.123 -3.699 22.766 1.00 91.19 198 GLU A C 1
ATOM 1434 O O . GLU A 1 198 ? -27.242 -4.125 23.061 1.00 91.19 198 GLU A O 1
ATOM 1439 N N . ASN A 1 199 ? -25.790 -2.414 22.925 1.00 90.00 199 ASN A N 1
ATOM 1440 C CA . ASN A 1 199 ? -26.724 -1.401 23.395 1.00 90.00 199 ASN A CA 1
ATOM 1441 C C . ASN A 1 199 ? -26.297 0.003 22.947 1.00 90.00 199 ASN A C 1
ATOM 1443 O O . ASN A 1 199 ? -25.239 0.496 23.338 1.00 90.00 199 ASN A O 1
ATOM 1447 N N . ILE A 1 200 ? -27.192 0.699 22.242 1.00 90.38 200 ILE A N 1
ATOM 1448 C CA . ILE A 1 200 ? -27.005 2.091 21.798 1.00 90.38 200 ILE A CA 1
ATOM 1449 C C . ILE A 1 200 ? -26.717 3.033 22.986 1.00 90.38 200 ILE A C 1
ATOM 1451 O O . ILE A 1 200 ? -26.004 4.025 22.840 1.00 90.38 200 ILE A O 1
ATOM 1455 N N . GLY A 1 201 ? -27.197 2.709 24.193 1.00 89.00 201 GLY A N 1
ATOM 1456 C CA . GLY A 1 201 ? -26.884 3.440 25.427 1.00 89.00 201 GLY A CA 1
ATOM 1457 C C . GLY A 1 201 ? -25.390 3.483 25.784 1.00 89.00 201 GLY A C 1
ATOM 1458 O O . GLY A 1 201 ? -24.975 4.363 26.536 1.00 89.00 201 GLY A O 1
ATOM 1459 N N . ASN A 1 202 ? -24.567 2.605 25.202 1.00 91.56 202 ASN A N 1
ATOM 1460 C CA . ASN A 1 202 ? -23.113 2.584 25.372 1.00 91.56 202 ASN A CA 1
ATOM 1461 C C . ASN A 1 202 ? -22.379 3.573 24.445 1.00 91.56 202 ASN A C 1
ATOM 1463 O O . ASN A 1 202 ? -21.151 3.535 24.365 1.00 91.56 202 ASN A O 1
ATOM 1467 N N . ALA A 1 203 ? -23.089 4.478 23.759 1.00 90.38 203 ALA A N 1
ATOM 1468 C CA . ALA A 1 203 ? -22.501 5.432 22.816 1.00 90.38 203 ALA A CA 1
ATOM 1469 C C . ALA A 1 203 ? -21.315 6.231 23.392 1.00 90.38 203 ALA A C 1
ATOM 1471 O O . ALA A 1 203 ? -20.296 6.375 22.722 1.00 90.38 203 ALA A O 1
ATOM 1472 N N . MET A 1 204 ? -21.396 6.687 24.650 1.00 92.25 204 MET A N 1
ATOM 1473 C CA . MET A 1 204 ? -20.286 7.408 25.298 1.00 92.25 204 MET A CA 1
ATOM 1474 C C . MET A 1 204 ? -19.058 6.516 25.536 1.00 92.25 204 MET A C 1
ATOM 1476 O O . MET A 1 204 ? -17.920 6.987 25.496 1.00 92.25 204 MET A O 1
ATOM 1480 N N . GLU A 1 205 ? -19.268 5.228 25.818 1.00 91.88 205 GLU A N 1
ATOM 1481 C CA . GLU A 1 205 ? -18.172 4.274 25.993 1.00 91.88 205 GLU A CA 1
ATOM 1482 C C . GLU A 1 205 ? -17.510 3.949 24.657 1.00 91.88 205 GLU A C 1
ATOM 1484 O O . GLU A 1 205 ? -16.282 3.894 24.591 1.00 91.88 205 GLU A O 1
ATOM 1489 N N . TYR A 1 206 ? -18.314 3.796 23.601 1.00 92.69 206 TYR A N 1
ATOM 1490 C CA . TYR A 1 206 ? -17.826 3.651 22.235 1.00 92.69 206 TYR A CA 1
ATOM 1491 C C . TYR A 1 206 ? -17.013 4.863 21.804 1.00 92.69 206 TYR A C 1
ATOM 1493 O O . TYR A 1 206 ? -15.891 4.684 21.357 1.00 92.69 206 TYR A O 1
ATOM 1501 N N . GLU A 1 207 ? -17.515 6.083 21.997 1.00 92.56 207 GLU A N 1
ATOM 1502 C CA . GLU A 1 207 ? -16.790 7.303 21.637 1.00 92.56 207 GLU A CA 1
ATOM 1503 C C . GLU A 1 207 ? -15.439 7.370 22.363 1.00 92.56 207 GLU A C 1
ATOM 1505 O O . GLU A 1 207 ? -14.391 7.556 21.740 1.00 92.56 207 GLU A O 1
ATOM 1510 N N . ARG A 1 208 ? -15.427 7.110 23.677 1.00 92.62 208 ARG A N 1
ATOM 1511 C CA . ARG A 1 208 ? -14.183 7.060 24.454 1.00 92.62 208 ARG A CA 1
ATOM 1512 C C . ARG A 1 208 ? -13.226 5.984 23.936 1.00 92.62 208 ARG A C 1
ATOM 1514 O O . ARG A 1 208 ? -12.026 6.236 23.862 1.00 92.62 208 ARG A O 1
ATOM 1521 N N . ALA A 1 209 ? -13.725 4.794 23.607 1.00 92.19 209 ALA A N 1
ATOM 1522 C CA . ALA A 1 209 ? -12.920 3.707 23.058 1.00 92.19 209 ALA A CA 1
ATOM 1523 C C . ALA A 1 209 ? -12.401 4.032 21.647 1.00 92.19 209 ALA A C 1
ATOM 1525 O O . ALA A 1 209 ? -11.237 3.775 21.354 1.00 92.19 209 ALA A O 1
ATOM 1526 N N . TRP A 1 210 ? -13.221 4.661 20.809 1.00 92.19 210 TRP A N 1
ATOM 1527 C CA . TRP A 1 210 ? -12.892 5.098 19.457 1.00 92.19 210 TRP A CA 1
ATOM 1528 C C . TRP A 1 210 ? -11.727 6.088 19.473 1.00 92.19 210 TRP A C 1
ATOM 1530 O O . TRP A 1 210 ? -10.695 5.822 18.861 1.00 92.19 210 TRP A O 1
ATOM 1540 N N . TYR A 1 211 ? -11.811 7.156 20.271 1.00 91.06 211 TYR A N 1
ATOM 1541 C CA . TYR A 1 211 ? -10.700 8.102 20.414 1.00 91.06 211 TYR A CA 1
ATOM 1542 C C . TYR A 1 211 ? -9.472 7.470 21.075 1.00 91.06 211 TYR A C 1
ATOM 1544 O O . TYR A 1 211 ? -8.355 7.661 20.600 1.00 91.06 211 TYR A O 1
ATOM 1552 N N . LYS A 1 212 ? -9.661 6.640 22.110 1.00 90.69 212 LYS A N 1
ATOM 1553 C CA . LYS A 1 212 ? -8.552 5.946 22.783 1.00 90.69 212 LYS A CA 1
ATOM 1554 C C . LYS A 1 212 ? -7.826 4.945 21.876 1.00 90.69 212 LYS A C 1
ATOM 1556 O O . LYS A 1 212 ? -6.640 4.709 22.072 1.00 90.69 212 LYS A O 1
ATOM 1561 N N . SER A 1 213 ? -8.518 4.358 20.901 1.00 90.44 213 SER A N 1
ATOM 1562 C CA . SER A 1 213 ? -7.931 3.422 19.933 1.00 90.44 213 SER A CA 1
ATOM 1563 C C . SER A 1 213 ? -7.023 4.096 18.905 1.00 90.44 213 SER A C 1
ATOM 1565 O O . SER A 1 213 ? -6.259 3.408 18.230 1.00 90.44 213 SER A O 1
ATOM 1567 N N . ASN A 1 214 ? -7.123 5.425 18.774 1.00 90.88 214 ASN A N 1
ATOM 1568 C CA . ASN A 1 214 ? -6.390 6.239 17.808 1.00 90.88 214 ASN A CA 1
ATOM 1569 C C . ASN A 1 214 ? -6.655 5.884 16.323 1.00 90.88 214 ASN A C 1
ATOM 1571 O O . ASN A 1 214 ? -5.992 6.388 15.419 1.00 90.88 214 ASN A O 1
ATOM 1575 N N . VAL A 1 215 ? -7.681 5.068 16.049 1.00 91.00 215 VAL A N 1
ATOM 1576 C CA . VAL A 1 215 ? -8.222 4.826 14.701 1.00 91.00 215 VAL A CA 1
ATOM 1577 C C . VAL A 1 215 ? -8.757 6.100 14.016 1.00 91.00 215 VAL A C 1
ATOM 1579 O O . VAL A 1 215 ? -8.550 6.216 12.804 1.00 91.00 215 VAL A O 1
ATOM 1582 N N . PRO A 1 216 ? -9.374 7.091 14.709 1.00 91.56 216 PRO A N 1
ATOM 1583 C CA . PRO A 1 216 ? -9.834 8.315 14.048 1.00 91.56 216 PRO A CA 1
ATOM 1584 C C . PRO A 1 216 ? -8.730 9.048 13.273 1.00 91.56 216 PRO A C 1
ATOM 1586 O O . PRO A 1 216 ? -8.996 9.551 12.184 1.00 91.56 216 PRO A O 1
ATOM 1589 N N . ALA A 1 217 ? -7.492 9.046 13.780 1.00 90.62 217 ALA A N 1
ATOM 1590 C CA . ALA A 1 217 ? -6.353 9.673 13.110 1.00 90.62 217 ALA A CA 1
ATOM 1591 C C . ALA A 1 217 ? -6.050 9.027 11.746 1.00 90.62 217 ALA A C 1
ATOM 1593 O O . ALA A 1 217 ? -5.691 9.713 10.791 1.00 90.62 217 ALA A O 1
ATOM 1594 N N . ILE A 1 218 ? -6.255 7.710 11.618 1.00 91.50 218 ILE A N 1
ATOM 1595 C CA . ILE A 1 218 ? -6.104 6.995 10.342 1.00 91.50 218 ILE A CA 1
ATOM 1596 C C . ILE A 1 218 ? -7.214 7.405 9.368 1.00 91.50 218 ILE A C 1
ATOM 1598 O O . ILE A 1 218 ? -6.948 7.633 8.188 1.00 91.50 218 ILE A O 1
ATOM 1602 N N . VAL A 1 219 ? -8.453 7.530 9.852 1.00 90.75 219 VAL A N 1
ATOM 1603 C CA . VAL A 1 219 ? -9.592 7.968 9.028 1.00 90.75 219 VAL A CA 1
ATOM 1604 C C . VAL A 1 219 ? -9.376 9.393 8.516 1.00 90.75 219 VAL A C 1
ATOM 1606 O O . VAL A 1 219 ? -9.590 9.659 7.333 1.00 90.75 219 VAL A O 1
ATOM 1609 N N . GLU A 1 220 ? -8.919 10.300 9.377 1.00 90.62 220 GLU A N 1
ATOM 1610 C CA . GLU A 1 220 ? -8.578 11.674 9.003 1.00 90.62 220 GLU A CA 1
ATOM 1611 C C . GLU A 1 220 ? -7.438 11.710 7.975 1.00 90.62 220 GLU A C 1
ATOM 1613 O O . GLU A 1 220 ? -7.565 12.351 6.928 1.00 90.62 220 GLU A O 1
ATOM 1618 N N . TRP A 1 221 ? -6.371 10.936 8.200 1.00 90.50 221 TRP A N 1
ATOM 1619 C CA . TRP A 1 221 ? -5.260 10.824 7.255 1.00 90.50 221 TRP A CA 1
ATOM 1620 C C . TRP A 1 221 ? -5.704 10.288 5.889 1.00 90.50 221 TRP A C 1
ATOM 1622 O O . TRP A 1 221 ? -5.261 10.794 4.854 1.00 90.50 221 TRP A O 1
ATOM 1632 N N . LEU A 1 222 ? -6.610 9.305 5.843 1.00 88.69 222 LEU A N 1
ATOM 1633 C CA . LEU A 1 222 ? -7.185 8.816 4.587 1.00 88.69 222 LEU A CA 1
ATOM 1634 C C . LEU A 1 222 ? -7.951 9.935 3.865 1.00 88.69 222 LEU A C 1
ATOM 1636 O O . LEU A 1 222 ? -7.692 10.183 2.681 1.00 88.69 222 LEU A O 1
ATOM 1640 N N . LYS A 1 223 ? -8.813 10.668 4.582 1.00 87.00 223 LYS A N 1
ATOM 1641 C CA . LYS A 1 223 ? -9.645 11.754 4.033 1.00 87.00 223 LYS A CA 1
ATOM 1642 C C . LYS A 1 223 ? -8.845 12.935 3.497 1.00 87.00 223 LYS A C 1
ATOM 1644 O O . LYS A 1 223 ? -9.170 13.422 2.414 1.00 87.00 223 LYS A O 1
ATOM 1649 N N . ALA A 1 224 ? -7.755 13.321 4.161 1.00 83.88 224 ALA A N 1
ATOM 1650 C CA . ALA A 1 224 ? -6.944 14.494 3.815 1.00 83.88 224 ALA A CA 1
ATOM 1651 C C . ALA A 1 224 ? -6.428 14.525 2.355 1.00 83.88 224 ALA A C 1
ATOM 1653 O O . ALA A 1 224 ? -6.060 15.578 1.841 1.00 83.88 224 ALA A O 1
ATOM 1654 N N . GLY A 1 225 ? -6.401 13.381 1.655 1.00 70.38 225 GLY A N 1
ATOM 1655 C CA . GLY A 1 225 ? -6.003 13.299 0.240 1.00 70.38 225 GLY A CA 1
ATOM 1656 C C . GLY A 1 225 ? -7.153 13.187 -0.766 1.00 70.38 225 GLY A C 1
ATOM 1657 O O . GLY A 1 225 ? -6.909 13.290 -1.971 1.00 70.38 225 GLY A O 1
ATOM 1658 N N . VAL A 1 226 ? -8.378 12.943 -0.294 1.00 74.81 226 VAL A N 1
ATOM 1659 C CA . VAL A 1 226 ? -9.528 12.537 -1.118 1.00 74.81 226 VAL A CA 1
ATOM 1660 C C . VAL A 1 226 ? -10.600 13.622 -1.205 1.00 74.81 226 VAL A C 1
ATOM 1662 O O . VAL A 1 226 ? -11.356 13.633 -2.181 1.00 74.81 226 VAL A O 1
ATOM 1665 N N . GLU A 1 227 ? -10.640 14.542 -0.237 1.00 68.19 227 GLU A N 1
ATOM 1666 C CA . GLU A 1 227 ? -11.597 15.648 -0.205 1.00 68.19 227 GLU A CA 1
ATOM 1667 C C . GLU A 1 227 ? -11.595 16.449 -1.514 1.00 68.19 227 GLU A C 1
ATOM 1669 O O . GLU A 1 227 ? -10.557 16.851 -2.053 1.00 68.19 227 GLU A O 1
ATOM 1674 N N . ASN A 1 228 ? -12.797 16.640 -2.061 1.00 61.25 228 ASN A N 1
ATOM 1675 C CA . ASN A 1 228 ? -12.991 17.344 -3.318 1.00 61.25 228 ASN A CA 1
ATOM 1676 C C . ASN A 1 228 ? -12.678 18.826 -3.108 1.00 61.25 228 ASN A C 1
ATOM 1678 O O . ASN A 1 228 ? -13.388 19.526 -2.389 1.00 61.25 228 ASN A O 1
ATOM 1682 N N . ASN A 1 229 ? -11.622 19.313 -3.759 1.00 60.94 229 ASN A N 1
ATOM 1683 C CA . ASN A 1 229 ? -11.312 20.732 -3.741 1.00 60.94 229 ASN A CA 1
ATOM 1684 C C . ASN A 1 229 ? -12.420 21.491 -4.505 1.00 60.94 229 ASN A C 1
ATOM 1686 O O . ASN A 1 229 ? -12.625 21.208 -5.692 1.00 60.94 229 ASN A O 1
ATOM 1690 N N . PRO A 1 230 ? -13.117 22.461 -3.881 1.00 59.31 230 PRO A N 1
ATOM 1691 C CA . PRO A 1 230 ? -14.221 23.194 -4.508 1.00 59.31 230 PRO A CA 1
ATOM 1692 C C . PRO A 1 230 ? -13.811 23.964 -5.775 1.00 59.31 230 PRO A C 1
ATOM 1694 O O . PRO A 1 230 ? -14.668 24.342 -6.566 1.00 59.31 230 PRO A O 1
ATOM 1697 N N . ALA A 1 231 ? -12.509 24.168 -6.003 1.00 63.16 231 ALA A N 1
ATOM 1698 C CA . ALA A 1 231 ? -11.974 24.853 -7.177 1.00 63.16 231 ALA A CA 1
ATOM 1699 C C . ALA A 1 231 ? -11.767 23.954 -8.418 1.00 63.16 231 ALA A C 1
ATOM 1701 O O . ALA A 1 231 ? -11.172 24.407 -9.394 1.00 63.16 231 ALA A O 1
ATOM 1702 N N . GLY A 1 232 ? -12.174 22.677 -8.392 1.00 61.22 232 GLY A N 1
ATOM 1703 C CA . GLY A 1 232 ? -11.941 21.746 -9.511 1.00 61.22 232 GLY A CA 1
ATOM 1704 C C . GLY A 1 232 ? -10.459 21.418 -9.751 1.00 61.22 232 GLY A C 1
ATOM 1705 O O . GLY A 1 232 ? -10.089 20.920 -10.812 1.00 61.22 232 GLY A O 1
ATOM 1706 N N . ALA A 1 233 ? -9.593 21.712 -8.778 1.00 71.69 233 ALA A N 1
ATOM 1707 C CA . ALA A 1 233 ? -8.168 21.419 -8.843 1.00 71.69 233 ALA A CA 1
ATOM 1708 C C . ALA A 1 233 ? -7.894 19.920 -8.633 1.00 71.69 233 ALA A C 1
ATOM 1710 O O . ALA A 1 233 ? -8.587 19.253 -7.864 1.00 71.69 233 ALA A O 1
ATOM 1711 N N . THR A 1 234 ? -6.837 19.402 -9.271 1.00 73.56 234 THR A N 1
ATOM 1712 C CA . THR A 1 234 ? -6.360 18.020 -9.097 1.00 73.56 234 THR A CA 1
ATOM 1713 C C . THR A 1 234 ? -6.211 17.673 -7.615 1.00 73.56 234 THR A C 1
ATOM 1715 O O . THR A 1 234 ? -5.572 18.430 -6.873 1.00 73.56 234 THR A O 1
ATOM 1718 N N . LYS A 1 235 ? -6.770 16.525 -7.201 1.00 79.44 235 LYS A N 1
ATOM 1719 C CA . LYS A 1 235 ? -6.703 16.033 -5.817 1.00 79.44 235 LYS A CA 1
ATOM 1720 C C . LYS A 1 235 ? -5.244 16.009 -5.325 1.00 79.44 235 LYS A C 1
ATOM 1722 O O . LYS A 1 235 ? -4.373 15.594 -6.097 1.00 79.44 235 LYS A O 1
ATOM 1727 N N . PRO A 1 236 ? -4.956 16.411 -4.071 1.00 78.38 236 PRO A N 1
ATOM 1728 C CA . PRO A 1 236 ? -3.592 16.444 -3.536 1.00 78.38 236 PRO A CA 1
ATOM 1729 C C . PRO A 1 236 ? -2.855 15.116 -3.709 1.00 78.38 236 PRO A C 1
ATOM 1731 O O . PRO A 1 236 ? -1.718 15.102 -4.168 1.00 78.38 236 PRO A O 1
ATOM 1734 N N . VAL A 1 237 ? -3.546 13.998 -3.467 1.00 76.81 237 VAL A N 1
ATOM 1735 C CA . VAL A 1 237 ? -2.964 12.657 -3.589 1.00 76.81 237 VAL A CA 1
ATOM 1736 C C . VAL A 1 237 ? -2.478 12.341 -5.008 1.00 76.81 237 VAL A C 1
ATOM 1738 O O . VAL A 1 237 ? -1.427 11.736 -5.192 1.00 76.81 237 VAL A O 1
ATOM 1741 N N . VAL A 1 238 ? -3.193 12.824 -6.027 1.00 79.62 238 VAL A N 1
ATOM 1742 C CA . VAL A 1 238 ? -2.810 12.638 -7.431 1.00 79.62 238 VAL A CA 1
ATOM 1743 C C . VAL A 1 238 ? -1.592 13.499 -7.763 1.00 79.62 238 VAL A C 1
ATOM 1745 O O . VAL A 1 238 ? -0.700 13.046 -8.472 1.00 79.62 238 VAL A O 1
ATOM 1748 N N . LYS A 1 239 ? -1.502 14.719 -7.216 1.00 81.50 239 LYS A N 1
ATOM 1749 C CA . LYS A 1 239 ? -0.312 15.570 -7.387 1.00 81.50 239 LYS A CA 1
ATOM 1750 C C . LYS A 1 239 ? 0.925 14.934 -6.759 1.00 81.50 239 LYS A C 1
ATOM 1752 O O . LYS A 1 239 ? 1.970 14.907 -7.403 1.00 81.50 239 LYS A O 1
ATOM 1757 N N . THR A 1 240 ? 0.800 14.403 -5.544 1.00 78.88 240 THR A N 1
ATOM 1758 C CA . THR A 1 240 ? 1.895 13.708 -4.857 1.00 78.88 240 THR A CA 1
ATOM 1759 C C . THR A 1 240 ? 2.321 12.463 -5.626 1.00 78.88 240 THR A C 1
ATOM 1761 O O . THR A 1 240 ? 3.515 12.251 -5.821 1.00 78.88 240 THR A O 1
ATOM 1764 N N . HIS A 1 241 ? 1.364 11.697 -6.158 1.00 77.25 241 HIS A N 1
ATOM 1765 C CA . HIS A 1 241 ? 1.665 10.535 -6.990 1.00 77.25 241 HIS A CA 1
ATOM 1766 C C . HIS A 1 241 ? 2.412 10.916 -8.278 1.00 77.25 241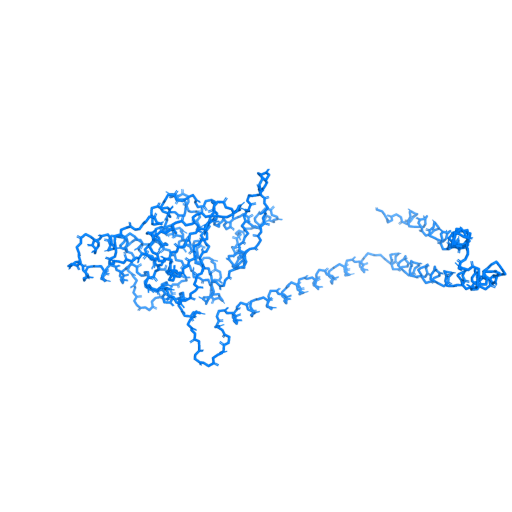 HIS A C 1
ATOM 1768 O O . HIS A 1 241 ? 3.454 10.340 -8.572 1.00 77.25 241 HIS A O 1
ATOM 1774 N N . ILE A 1 242 ? 1.952 11.943 -9.006 1.00 82.38 242 ILE A N 1
ATOM 1775 C CA . ILE A 1 242 ? 2.651 12.454 -10.199 1.00 82.38 242 ILE A CA 1
ATOM 1776 C C . ILE A 1 242 ? 4.073 12.907 -9.842 1.00 82.38 242 ILE A C 1
ATOM 1778 O O . ILE A 1 242 ? 5.019 12.580 -10.554 1.00 82.38 242 ILE A O 1
ATOM 1782 N N . ALA A 1 243 ? 4.240 13.637 -8.738 1.00 82.12 243 ALA A N 1
ATOM 1783 C CA . ALA A 1 243 ? 5.553 14.086 -8.288 1.00 82.12 243 ALA A CA 1
ATOM 1784 C C . ALA A 1 243 ? 6.482 12.909 -7.944 1.00 82.12 243 ALA A C 1
ATOM 1786 O O . ALA A 1 243 ? 7.667 12.964 -8.266 1.00 82.12 243 ALA A O 1
ATOM 1787 N N . SER A 1 244 ? 5.949 11.845 -7.334 1.00 75.06 244 SER A N 1
ATOM 1788 C CA . SER A 1 244 ? 6.694 10.614 -7.059 1.00 75.06 244 SER A CA 1
ATOM 1789 C C . SER A 1 244 ? 7.122 9.923 -8.352 1.00 75.06 244 SER A C 1
ATOM 1791 O O . SER A 1 244 ? 8.299 9.632 -8.514 1.00 75.06 244 SER A O 1
ATOM 1793 N N . LEU A 1 245 ? 6.207 9.737 -9.312 1.00 81.81 245 LEU A N 1
ATOM 1794 C CA . LEU A 1 245 ? 6.528 9.122 -10.606 1.00 81.81 245 LEU A CA 1
ATOM 1795 C C . LEU A 1 245 ? 7.625 9.889 -11.353 1.00 81.81 245 LEU A C 1
ATOM 1797 O O . LEU A 1 245 ? 8.536 9.282 -11.908 1.00 81.81 245 LEU A O 1
ATOM 1801 N N . LEU A 1 246 ? 7.560 11.224 -11.349 1.00 85.19 246 LEU A N 1
ATOM 1802 C CA . LEU A 1 246 ? 8.582 12.063 -11.977 1.00 85.19 246 LEU A CA 1
ATOM 1803 C C . LEU A 1 246 ? 9.938 11.938 -11.278 1.00 85.19 246 LEU A C 1
ATOM 1805 O O . LEU A 1 246 ? 10.964 11.892 -11.950 1.00 85.19 246 LEU A O 1
ATOM 1809 N N . ARG A 1 247 ? 9.951 11.868 -9.943 1.00 81.56 247 ARG A N 1
ATOM 1810 C CA . ARG A 1 247 ? 11.181 11.685 -9.165 1.00 81.56 247 ARG A CA 1
ATOM 1811 C C . ARG A 1 247 ? 11.829 10.333 -9.453 1.00 81.56 247 ARG A C 1
ATOM 1813 O O . ARG A 1 247 ? 13.033 10.287 -9.670 1.00 81.56 247 ARG A O 1
ATOM 1820 N N . ASN A 1 248 ? 11.033 9.272 -9.527 1.00 75.12 248 ASN A N 1
ATOM 1821 C CA . ASN A 1 248 ? 11.533 7.919 -9.768 1.00 75.12 248 ASN A CA 1
ATOM 1822 C C . ASN A 1 248 ? 12.039 7.780 -11.206 1.00 75.12 248 ASN A C 1
ATOM 1824 O O . ASN A 1 248 ? 13.116 7.242 -11.434 1.00 75.12 248 ASN A O 1
ATOM 1828 N N . ALA A 1 249 ? 11.328 8.364 -12.176 1.00 83.69 249 ALA A N 1
ATOM 1829 C CA . ALA A 1 249 ? 11.803 8.431 -13.553 1.00 83.69 249 ALA A CA 1
ATOM 1830 C C . ALA A 1 249 ? 13.147 9.172 -13.663 1.00 83.69 249 ALA A C 1
ATOM 1832 O O . ALA A 1 249 ? 14.022 8.734 -14.404 1.00 83.69 249 ALA A O 1
ATOM 1833 N N . LEU A 1 250 ? 13.333 10.271 -12.921 1.00 87.75 250 LEU A N 1
ATOM 1834 C CA . LEU A 1 250 ? 14.616 10.977 -12.870 1.00 87.75 250 LEU A CA 1
ATOM 1835 C C . LEU A 1 250 ? 15.716 10.115 -12.241 1.00 87.75 250 LEU A C 1
ATOM 1837 O O . LEU A 1 250 ? 16.795 10.020 -12.820 1.00 87.75 250 LEU A O 1
ATOM 1841 N N . ALA A 1 251 ? 15.434 9.448 -11.121 1.00 79.25 251 ALA A N 1
ATOM 1842 C CA . ALA A 1 251 ? 16.390 8.564 -10.457 1.00 79.25 251 ALA A CA 1
ATOM 1843 C C . ALA A 1 251 ? 16.828 7.395 -11.362 1.00 79.25 251 ALA A C 1
ATOM 1845 O O . ALA A 1 251 ? 18.018 7.101 -11.453 1.00 79.25 251 ALA A O 1
ATOM 1846 N N . GLU A 1 252 ? 15.895 6.777 -12.091 1.00 82.94 252 GLU A N 1
ATOM 1847 C CA . GLU A 1 252 ? 16.194 5.693 -13.035 1.00 82.94 252 GLU A CA 1
ATOM 1848 C C . GLU A 1 252 ? 17.029 6.191 -14.226 1.00 82.94 252 GLU A C 1
ATOM 1850 O O . GLU A 1 252 ? 17.983 5.538 -14.652 1.00 82.94 252 GLU A O 1
ATOM 1855 N N . ILE A 1 253 ? 16.722 7.388 -14.741 1.00 90.62 253 ILE A N 1
ATOM 1856 C CA . ILE A 1 253 ? 17.528 8.028 -15.789 1.00 90.62 253 ILE A CA 1
ATOM 1857 C C . ILE A 1 253 ? 18.956 8.274 -15.290 1.00 90.62 253 ILE A C 1
ATOM 1859 O O . ILE A 1 253 ? 19.907 7.988 -16.016 1.00 90.62 253 ILE A O 1
ATOM 1863 N N . GLU A 1 254 ? 19.124 8.792 -14.073 1.00 91.38 254 GLU A N 1
ATOM 1864 C CA . GLU A 1 254 ? 20.439 9.040 -13.473 1.00 91.38 254 GLU A CA 1
ATOM 1865 C C . GLU A 1 254 ? 21.220 7.735 -13.250 1.00 91.38 254 GLU A C 1
ATOM 1867 O O . GLU A 1 254 ? 22.412 7.670 -13.565 1.00 91.38 254 GLU A O 1
ATOM 1872 N N . ALA A 1 255 ? 20.554 6.674 -12.786 1.00 85.75 255 ALA A N 1
ATOM 1873 C CA . ALA A 1 255 ? 21.151 5.352 -12.612 1.00 85.75 255 ALA A CA 1
ATOM 1874 C C . ALA A 1 255 ? 21.627 4.755 -13.949 1.00 85.75 255 ALA A C 1
ATOM 1876 O O . ALA A 1 255 ? 22.761 4.272 -14.051 1.00 85.75 255 ALA A O 1
ATOM 1877 N N . GLU A 1 256 ? 20.813 4.846 -15.002 1.00 89.38 256 GLU A N 1
ATOM 1878 C CA . GLU A 1 256 ? 21.179 4.369 -16.337 1.00 89.38 256 GLU A CA 1
ATOM 1879 C C . GLU A 1 256 ? 22.298 5.219 -16.956 1.00 89.38 256 GLU A C 1
ATOM 1881 O O . GLU A 1 256 ? 23.240 4.687 -17.547 1.00 89.38 256 GLU A O 1
ATOM 1886 N N . GLN A 1 257 ? 22.270 6.542 -16.770 1.00 89.81 257 GLN A N 1
ATOM 1887 C CA . GLN A 1 257 ? 23.361 7.425 -17.189 1.00 89.81 257 GLN A CA 1
ATOM 1888 C C . GLN A 1 257 ? 24.675 7.075 -16.487 1.00 89.81 257 GLN A C 1
ATOM 1890 O O . GLN A 1 257 ? 25.723 7.014 -17.141 1.00 89.81 257 GLN A O 1
ATOM 1895 N N . ALA A 1 258 ? 24.635 6.803 -15.181 1.00 86.69 258 ALA A N 1
ATOM 1896 C CA . ALA A 1 258 ? 25.794 6.338 -14.432 1.00 86.69 258 ALA A CA 1
ATOM 1897 C C . ALA A 1 258 ? 26.302 5.000 -14.990 1.00 86.69 258 ALA A C 1
ATOM 1899 O O . ALA A 1 258 ? 27.492 4.877 -15.284 1.00 86.69 258 ALA A O 1
ATOM 1900 N N . ARG A 1 259 ? 25.405 4.039 -15.253 1.00 85.94 259 ARG A N 1
ATOM 1901 C CA . ARG A 1 259 ? 25.737 2.733 -15.846 1.00 85.94 259 ARG A CA 1
ATOM 1902 C C . ARG A 1 259 ? 26.417 2.870 -17.209 1.00 85.94 259 ARG A C 1
ATOM 1904 O O . ARG A 1 259 ? 27.458 2.253 -17.443 1.00 85.94 259 ARG A O 1
ATOM 1911 N N . LEU A 1 260 ? 25.872 3.699 -18.099 1.00 85.00 260 LEU A N 1
ATOM 1912 C CA . LEU A 1 260 ? 26.443 3.966 -19.422 1.00 85.00 260 LEU A CA 1
ATOM 1913 C C . LEU A 1 260 ? 27.807 4.655 -19.325 1.00 85.00 260 LEU A C 1
ATOM 1915 O O . LEU A 1 260 ? 28.724 4.316 -20.074 1.00 85.00 260 LEU A O 1
ATOM 1919 N N . THR A 1 261 ? 27.961 5.596 -18.393 1.00 84.50 261 THR A N 1
ATOM 1920 C CA . THR A 1 261 ? 29.228 6.300 -18.159 1.00 84.50 261 THR A CA 1
ATOM 1921 C C . THR A 1 261 ? 30.295 5.339 -17.634 1.00 84.50 261 THR A C 1
ATOM 1923 O O . THR A 1 261 ? 31.399 5.299 -18.174 1.00 84.50 261 THR A O 1
ATOM 1926 N N . SER A 1 262 ? 29.965 4.490 -16.658 1.00 76.00 262 SER A N 1
ATOM 1927 C CA . SER A 1 262 ? 30.863 3.446 -16.148 1.00 76.00 262 SER A CA 1
ATOM 1928 C C . SER A 1 262 ? 31.229 2.408 -17.213 1.00 76.00 262 SER A C 1
ATOM 1930 O O . SER A 1 262 ? 32.386 1.989 -17.293 1.00 76.00 262 SER A O 1
ATOM 1932 N N . GLY A 1 263 ? 30.273 2.019 -18.063 1.00 74.69 263 GLY A N 1
ATOM 1933 C CA . GLY A 1 263 ? 30.510 1.127 -19.198 1.00 74.69 263 GLY A CA 1
ATOM 1934 C C . GLY A 1 263 ? 31.445 1.741 -20.242 1.00 74.69 263 GLY A C 1
ATOM 1935 O O . GLY A 1 263 ? 32.375 1.080 -20.697 1.00 74.69 263 GLY A O 1
ATOM 1936 N N . ARG A 1 264 ? 31.263 3.027 -20.568 1.00 70.44 264 ARG A N 1
ATOM 1937 C CA . ARG A 1 264 ? 32.157 3.779 -21.463 1.00 70.44 264 ARG A CA 1
ATOM 1938 C C . ARG A 1 264 ? 33.564 3.914 -20.903 1.00 70.44 264 ARG A C 1
ATOM 1940 O O . ARG A 1 264 ? 34.511 3.632 -21.623 1.00 70.44 264 ARG A O 1
ATOM 1947 N N . LEU A 1 265 ? 33.698 4.266 -19.627 1.00 70.00 265 LEU A N 1
ATOM 1948 C CA . LEU A 1 265 ? 34.998 4.353 -18.958 1.00 70.00 265 LEU A CA 1
ATOM 1949 C C . LEU A 1 265 ? 35.713 2.994 -18.960 1.00 70.00 265 LEU A C 1
ATOM 1951 O O . LEU A 1 265 ? 36.912 2.923 -19.198 1.00 70.00 265 LEU A O 1
ATOM 1955 N N . SER A 1 266 ? 34.972 1.901 -18.772 1.00 62.31 266 SER A N 1
ATOM 1956 C CA . SER A 1 266 ? 35.521 0.541 -18.832 1.00 62.31 266 SER A CA 1
ATOM 1957 C C . SER A 1 266 ? 35.913 0.126 -20.260 1.00 62.31 266 SER A C 1
ATOM 1959 O O . SER A 1 266 ? 36.923 -0.551 -20.441 1.00 62.31 266 SER A O 1
ATOM 1961 N N . ALA A 1 267 ? 35.169 0.564 -21.281 1.00 59.56 267 ALA A N 1
ATOM 1962 C CA . ALA A 1 267 ? 35.491 0.346 -22.693 1.00 59.56 267 ALA A CA 1
ATOM 1963 C C . ALA A 1 267 ? 36.675 1.205 -23.182 1.00 59.56 267 ALA A C 1
ATOM 1965 O O . ALA A 1 267 ? 37.480 0.728 -23.974 1.00 59.56 267 ALA A O 1
ATOM 1966 N N . GLU A 1 268 ? 36.830 2.437 -22.689 1.00 58.44 268 GLU A N 1
ATOM 1967 C CA . GLU A 1 268 ? 38.004 3.282 -22.965 1.00 58.44 268 GLU A CA 1
ATOM 1968 C C . GLU A 1 268 ? 39.271 2.751 -22.284 1.00 58.44 268 GLU A C 1
ATOM 1970 O O . GLU A 1 268 ? 40.362 2.829 -22.849 1.00 58.44 268 GLU A O 1
ATOM 1975 N N . VAL A 1 269 ? 39.139 2.151 -21.097 1.00 57.38 269 VAL A N 1
ATOM 1976 C CA . VAL A 1 269 ? 40.240 1.442 -20.423 1.00 57.38 269 VAL A CA 1
ATOM 1977 C C . VAL A 1 269 ? 40.582 0.124 -21.142 1.00 57.38 269 VAL A C 1
ATOM 1979 O O . VAL A 1 269 ? 41.721 -0.350 -21.071 1.00 57.38 269 VAL A O 1
ATOM 1982 N N . ALA A 1 270 ? 39.647 -0.449 -21.905 1.00 55.38 270 ALA A N 1
ATOM 1983 C CA . ALA A 1 270 ? 39.869 -1.634 -22.722 1.00 55.38 270 ALA A CA 1
ATOM 1984 C C . ALA A 1 270 ? 40.596 -1.299 -24.042 1.00 55.38 270 ALA A C 1
ATOM 1986 O O . ALA A 1 270 ? 40.006 -1.285 -25.108 1.00 55.38 270 ALA A O 1
ATOM 1987 N N . SER A 1 271 ? 41.922 -1.135 -23.958 1.00 62.72 271 SER A N 1
ATOM 1988 C CA . SER A 1 271 ? 42.922 -1.291 -25.033 1.00 62.72 271 SER A CA 1
ATOM 1989 C C . SER A 1 271 ? 42.754 -0.453 -26.329 1.00 62.72 271 SER A C 1
ATOM 1991 O O . SER A 1 271 ? 41.751 -0.557 -27.033 1.00 62.72 271 SER A O 1
ATOM 1993 N N . PRO A 1 272 ? 43.813 0.235 -26.811 1.00 65.62 272 PRO A N 1
ATOM 1994 C CA . PRO A 1 272 ? 43.800 0.940 -28.105 1.00 65.62 272 PRO A CA 1
ATOM 1995 C C . PRO A 1 272 ? 43.449 0.040 -29.309 1.00 65.62 272 PRO A C 1
ATOM 1997 O O . PRO A 1 272 ? 43.078 0.541 -30.367 1.00 65.62 272 PRO A O 1
ATOM 2000 N N . LYS A 1 273 ? 43.519 -1.293 -29.163 1.00 65.81 273 LYS A N 1
ATOM 2001 C CA . LYS A 1 273 ? 43.090 -2.247 -30.195 1.00 65.81 273 LYS A CA 1
ATOM 2002 C C . LYS A 1 273 ? 41.568 -2.289 -30.394 1.00 65.81 273 LYS A C 1
ATOM 2004 O O . LYS A 1 273 ? 41.148 -2.514 -31.525 1.00 65.81 273 LYS A O 1
ATOM 2009 N N . LEU A 1 274 ? 40.749 -2.061 -29.357 1.00 68.75 274 LEU A N 1
ATOM 2010 C CA . LEU A 1 274 ? 39.284 -2.019 -29.509 1.00 68.75 274 LEU A CA 1
ATOM 2011 C C . LEU A 1 274 ? 38.821 -0.748 -30.220 1.00 68.75 274 LEU A C 1
ATOM 2013 O O . LEU A 1 274 ? 37.914 -0.816 -31.044 1.00 68.75 274 LEU A O 1
ATOM 2017 N N . ALA A 1 275 ? 39.476 0.387 -29.968 1.00 72.44 275 ALA A N 1
ATOM 2018 C CA . ALA A 1 275 ? 39.190 1.633 -30.677 1.00 72.44 275 ALA A CA 1
ATOM 2019 C C . ALA A 1 275 ? 39.419 1.485 -32.193 1.00 72.44 275 ALA A C 1
ATOM 2021 O O . ALA A 1 275 ? 38.525 1.784 -32.980 1.00 72.44 275 ALA A O 1
ATOM 2022 N N . VAL A 1 276 ? 40.562 0.909 -32.592 1.00 78.06 276 VAL A N 1
ATOM 2023 C CA . VAL A 1 276 ? 40.875 0.604 -34.004 1.00 78.06 276 VAL A CA 1
ATOM 2024 C C . VAL A 1 276 ? 39.893 -0.414 -34.601 1.00 78.06 276 VAL A C 1
ATOM 2026 O O . VAL A 1 276 ? 39.608 -0.377 -35.796 1.00 78.06 276 VAL A O 1
ATOM 2029 N N . MET A 1 277 ? 39.359 -1.336 -33.794 1.00 77.75 277 MET A N 1
ATOM 2030 C CA . MET A 1 277 ? 38.363 -2.304 -34.259 1.00 77.75 277 MET A CA 1
ATOM 2031 C C . MET A 1 277 ? 36.998 -1.654 -34.507 1.00 77.75 277 MET A C 1
ATOM 2033 O O . MET A 1 277 ? 36.379 -1.912 -35.536 1.00 77.75 277 MET A O 1
ATOM 2037 N N . ASN A 1 278 ? 36.553 -0.789 -33.593 1.00 81.69 278 ASN A N 1
ATOM 2038 C CA . ASN A 1 278 ? 35.309 -0.035 -33.742 1.00 81.69 278 ASN A CA 1
ATOM 2039 C C . ASN A 1 278 ? 35.363 0.913 -34.942 1.00 81.69 278 ASN A C 1
ATOM 2041 O O . ASN A 1 278 ? 34.382 1.016 -35.672 1.00 81.69 278 ASN A O 1
ATOM 2045 N N . GLU A 1 279 ? 36.508 1.555 -35.182 1.00 85.06 279 GLU A N 1
ATOM 2046 C CA . GLU A 1 279 ? 36.734 2.384 -36.370 1.00 85.06 279 GLU A CA 1
ATOM 2047 C C . GLU A 1 279 ? 36.567 1.568 -37.659 1.00 85.06 279 GLU A C 1
ATOM 2049 O O . GLU A 1 279 ? 35.795 1.942 -38.536 1.00 85.06 279 GLU A O 1
ATOM 2054 N N . ARG A 1 280 ? 37.175 0.380 -37.734 1.00 84.38 280 ARG A N 1
ATOM 2055 C CA . ARG A 1 280 ? 37.047 -0.513 -38.899 1.00 84.38 280 ARG A CA 1
ATOM 2056 C C . ARG A 1 280 ? 35.644 -1.081 -39.088 1.00 84.38 280 ARG A C 1
ATOM 2058 O O . ARG A 1 280 ? 35.214 -1.294 -40.219 1.00 84.38 280 ARG A O 1
ATOM 2065 N N . LEU A 1 281 ? 34.921 -1.340 -37.998 1.00 88.06 281 LEU A N 1
ATOM 2066 C CA . LEU A 1 281 ? 33.520 -1.751 -38.072 1.00 88.06 281 LEU A CA 1
ATOM 2067 C C . LEU A 1 281 ? 32.643 -0.606 -38.600 1.00 88.06 281 LEU A C 1
ATOM 2069 O O . LEU A 1 281 ? 31.741 -0.845 -39.404 1.00 88.06 281 LEU A O 1
ATOM 2073 N N . ALA A 1 282 ? 32.930 0.633 -38.191 1.00 88.56 282 ALA A N 1
ATOM 2074 C CA . ALA A 1 282 ? 32.263 1.817 -38.716 1.00 88.56 282 ALA A CA 1
ATOM 2075 C C . ALA A 1 282 ? 32.558 2.004 -40.215 1.00 88.56 282 ALA A C 1
ATOM 2077 O O . ALA A 1 282 ? 31.616 2.167 -40.991 1.00 88.56 282 ALA A O 1
ATOM 2078 N N . GLU A 1 283 ? 33.820 1.874 -40.639 1.00 90.38 283 GLU A N 1
ATOM 2079 C CA . GLU A 1 283 ? 34.224 1.906 -42.054 1.00 90.38 283 GLU A CA 1
ATOM 2080 C C . GLU A 1 283 ? 33.504 0.834 -42.881 1.00 90.38 283 GLU A C 1
ATOM 2082 O O . GLU A 1 283 ? 32.953 1.135 -43.940 1.00 90.38 283 GLU A O 1
ATOM 2087 N N . TRP A 1 284 ? 33.428 -0.403 -42.380 1.00 93.19 284 TRP A N 1
ATOM 2088 C CA . TRP A 1 284 ? 32.674 -1.470 -43.039 1.00 93.19 284 TRP A CA 1
ATOM 2089 C C . TRP A 1 284 ? 31.187 -1.146 -43.152 1.00 93.19 284 TRP A C 1
ATOM 2091 O O . TRP A 1 284 ? 30.593 -1.365 -44.205 1.00 93.19 284 TRP A O 1
ATOM 2101 N N . SER A 1 285 ? 30.577 -0.596 -42.099 1.00 92.06 285 SER A N 1
ATOM 2102 C CA . SER A 1 285 ? 29.153 -0.252 -42.117 1.00 92.06 285 SER A CA 1
ATOM 2103 C C . SER A 1 285 ? 28.838 0.835 -43.147 1.00 92.06 285 SER A C 1
ATOM 2105 O O . SER A 1 285 ? 27.816 0.754 -43.834 1.00 92.06 285 SER A O 1
ATOM 2107 N N . GLN A 1 286 ? 29.736 1.815 -43.293 1.00 91.69 286 GLN A N 1
ATOM 2108 C CA . GLN A 1 286 ? 29.633 2.861 -44.300 1.00 91.69 286 GLN A CA 1
ATOM 2109 C C . GLN A 1 286 ? 29.822 2.275 -45.702 1.00 91.69 286 GLN A C 1
ATOM 2111 O O . GLN A 1 286 ? 28.983 2.499 -46.572 1.00 91.69 286 GLN A O 1
ATOM 2116 N N . PHE A 1 287 ? 30.862 1.462 -45.901 1.00 92.69 287 PHE A N 1
ATOM 2117 C CA . PHE A 1 287 ? 31.117 0.780 -47.168 1.00 92.69 287 PHE A CA 1
ATOM 2118 C C . PHE A 1 287 ? 29.940 -0.107 -47.594 1.00 92.69 287 PHE A C 1
ATOM 2120 O O . PHE A 1 287 ? 29.535 -0.073 -48.752 1.00 92.69 287 PHE A O 1
ATOM 2127 N N . ALA A 1 288 ? 29.339 -0.852 -46.665 1.00 90.81 288 ALA A N 1
ATOM 2128 C CA . ALA A 1 288 ? 28.170 -1.680 -46.935 1.00 90.81 288 ALA A CA 1
ATOM 2129 C C . ALA A 1 288 ? 26.961 -0.837 -47.371 1.00 90.81 288 ALA A C 1
ATOM 2131 O O . ALA A 1 288 ? 26.268 -1.198 -48.320 1.00 90.81 288 ALA A O 1
ATOM 2132 N N . HIS A 1 289 ? 26.717 0.307 -46.726 1.00 90.19 289 HIS A N 1
ATOM 2133 C CA . HIS A 1 289 ? 25.640 1.211 -47.140 1.00 90.19 289 HIS A CA 1
ATOM 2134 C C . HIS A 1 289 ? 25.891 1.810 -48.528 1.00 90.19 289 HIS A C 1
ATOM 2136 O O . HIS A 1 289 ? 24.982 1.826 -49.360 1.00 90.19 289 HIS A O 1
ATOM 2142 N N . GLU A 1 290 ? 27.116 2.261 -48.796 1.00 92.56 290 GLU A N 1
ATOM 2143 C CA . GLU A 1 290 ? 27.502 2.800 -50.101 1.00 92.56 290 GLU A CA 1
ATOM 2144 C C . GLU A 1 290 ? 27.415 1.731 -51.201 1.00 92.56 290 GLU A C 1
ATOM 2146 O O . GLU A 1 290 ? 26.878 1.999 -52.279 1.00 92.56 290 GLU A O 1
ATOM 2151 N N . GLU A 1 291 ? 27.866 0.502 -50.932 1.00 92.62 291 GLU A N 1
ATOM 2152 C CA . GLU A 1 291 ? 27.754 -0.621 -51.862 1.00 92.62 291 GLU A CA 1
ATOM 2153 C C . GLU A 1 291 ? 26.290 -0.964 -52.134 1.00 92.62 291 GLU A C 1
ATOM 2155 O O . GLU A 1 291 ? 25.912 -1.109 -53.296 1.00 92.62 291 GLU A O 1
ATOM 2160 N N . LEU A 1 292 ? 25.449 -1.066 -51.098 1.00 89.12 292 LEU A N 1
ATOM 2161 C CA . LEU A 1 292 ? 24.028 -1.361 -51.269 1.00 89.12 292 LEU A CA 1
ATOM 2162 C C . LEU A 1 292 ? 23.368 -0.332 -52.184 1.00 89.12 292 LEU A C 1
ATOM 2164 O O . LEU A 1 292 ? 22.662 -0.704 -53.123 1.00 89.12 292 LEU A O 1
ATOM 2168 N N . GLN A 1 293 ? 23.627 0.953 -51.935 1.00 88.94 293 GLN A N 1
ATOM 2169 C CA . GLN A 1 293 ? 23.086 2.036 -52.744 1.00 88.94 293 GLN A CA 1
ATOM 2170 C C . GLN A 1 293 ? 23.549 1.919 -54.203 1.00 88.94 293 GLN A C 1
ATOM 2172 O O . GLN A 1 293 ? 22.718 1.881 -55.110 1.00 88.94 293 GLN A O 1
ATOM 2177 N N . GLN A 1 294 ? 24.856 1.776 -54.437 1.00 89.06 294 GLN A N 1
ATOM 2178 C CA . GLN A 1 294 ? 25.415 1.657 -55.787 1.00 89.06 294 GLN A CA 1
ATOM 2179 C C . GLN A 1 294 ? 24.898 0.415 -56.526 1.00 89.06 294 GLN A C 1
ATOM 2181 O O . GLN A 1 294 ? 24.572 0.478 -57.714 1.00 89.06 294 GLN A O 1
ATOM 2186 N N . GLN A 1 295 ? 24.804 -0.729 -55.846 1.00 87.25 295 GLN A N 1
ATOM 2187 C CA . GLN A 1 295 ? 24.347 -1.978 -56.448 1.00 87.25 295 GLN A CA 1
ATOM 2188 C C . GLN A 1 295 ? 22.859 -1.946 -56.789 1.00 87.25 295 GLN A C 1
ATOM 2190 O O . GLN A 1 295 ? 22.481 -2.426 -57.864 1.00 87.25 295 GLN A O 1
ATOM 2195 N N . LEU A 1 296 ? 22.027 -1.353 -55.929 1.00 85.44 296 LEU A N 1
ATOM 2196 C CA . LEU A 1 296 ? 20.607 -1.144 -56.208 1.00 85.44 296 LEU A CA 1
ATOM 2197 C C . LEU A 1 296 ? 20.408 -0.162 -57.366 1.00 85.44 296 LEU A C 1
ATOM 2199 O O . LEU A 1 296 ? 19.649 -0.470 -58.286 1.00 85.44 296 LEU A O 1
ATOM 2203 N N . ASP A 1 297 ? 21.141 0.951 -57.394 1.00 85.12 297 ASP A N 1
ATOM 2204 C CA . ASP A 1 297 ? 21.085 1.912 -58.500 1.00 85.12 297 ASP A CA 1
ATOM 2205 C C . ASP A 1 297 ? 21.453 1.250 -59.835 1.00 85.12 297 ASP A C 1
ATOM 2207 O O . ASP A 1 297 ? 20.746 1.398 -60.836 1.00 85.12 297 ASP A O 1
ATOM 2211 N N . LEU A 1 298 ? 22.511 0.434 -59.859 1.00 83.44 298 LEU A N 1
ATOM 2212 C CA . LEU A 1 298 ? 22.896 -0.322 -61.052 1.00 83.44 298 LEU A CA 1
ATOM 2213 C C . LEU A 1 298 ? 21.873 -1.408 -61.428 1.00 83.44 298 LEU A C 1
ATOM 2215 O O . LEU A 1 298 ? 21.663 -1.660 -62.620 1.00 83.44 298 LEU A O 1
ATOM 2219 N N . ALA A 1 299 ? 21.243 -2.063 -60.448 1.00 80.38 299 ALA A N 1
ATOM 2220 C CA . ALA A 1 299 ? 20.218 -3.079 -60.683 1.00 80.38 299 ALA A CA 1
ATOM 2221 C C . ALA A 1 299 ? 18.968 -2.464 -61.332 1.00 80.38 299 ALA A C 1
ATOM 2223 O O . ALA A 1 299 ? 18.502 -2.950 -62.371 1.00 80.38 299 ALA A O 1
ATOM 2224 N N . PHE A 1 300 ? 18.486 -1.344 -60.789 1.00 78.88 300 PHE A N 1
ATOM 2225 C CA . PHE A 1 300 ? 17.319 -0.623 -61.298 1.00 78.88 300 PHE A CA 1
ATOM 2226 C C . PHE A 1 300 ? 17.612 0.158 -62.590 1.00 78.88 300 PHE A C 1
ATOM 2228 O O . PHE A 1 300 ? 16.737 0.295 -63.446 1.00 78.88 300 PHE A O 1
ATOM 2235 N N . ALA A 1 301 ? 18.857 0.580 -62.831 1.00 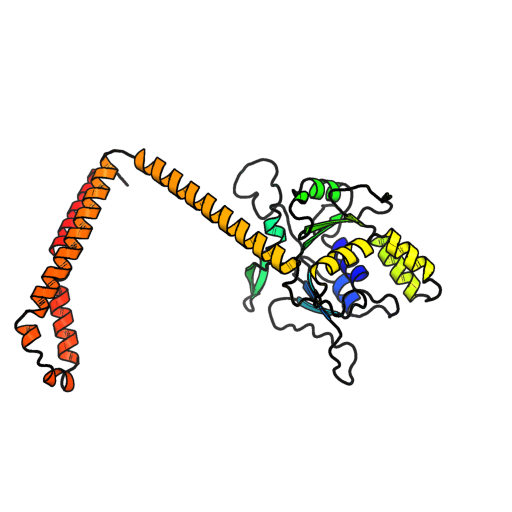81.06 301 ALA A N 1
ATOM 2236 C CA . ALA A 1 301 ? 19.278 1.113 -64.130 1.00 81.06 301 ALA A CA 1
ATOM 2237 C C . ALA A 1 301 ? 19.447 0.020 -65.210 1.00 81.06 301 ALA A C 1
ATOM 2239 O O . ALA A 1 301 ? 19.620 0.325 -66.398 1.00 81.06 301 ALA A O 1
ATOM 2240 N N . GLY A 1 302 ? 19.381 -1.264 -64.849 1.00 78.69 302 GLY A N 1
ATOM 2241 C CA . GLY A 1 302 ? 19.563 -2.389 -65.761 1.00 78.69 302 GLY A CA 1
ATOM 2242 C C . GLY A 1 302 ? 18.524 -2.453 -66.890 1.00 78.69 302 GLY A C 1
ATOM 2243 O O . GLY A 1 302 ? 17.360 -2.079 -66.746 1.00 78.69 302 GLY A O 1
ATOM 2244 N N . THR A 1 303 ? 18.919 -2.987 -68.049 1.00 76.12 303 THR A N 1
ATOM 2245 C CA . THR A 1 303 ? 18.001 -3.234 -69.182 1.00 76.12 303 THR A CA 1
ATOM 2246 C C . THR A 1 303 ? 16.892 -4.225 -68.839 1.00 76.12 303 THR A C 1
ATOM 2248 O O . THR A 1 303 ? 15.818 -4.153 -69.427 1.00 76.12 303 THR A O 1
ATOM 2251 N N . ARG A 1 304 ? 17.130 -5.144 -67.895 1.00 74.69 304 ARG A N 1
ATOM 2252 C CA . ARG A 1 304 ? 16.125 -6.093 -67.393 1.00 74.69 304 ARG A CA 1
ATOM 2253 C C . ARG A 1 304 ? 15.009 -5.382 -66.613 1.00 74.69 304 ARG A C 1
ATOM 2255 O O . ARG A 1 304 ? 13.846 -5.629 -66.911 1.00 74.69 304 ARG A O 1
ATOM 2262 N N . TRP A 1 305 ? 15.354 -4.436 -65.732 1.00 76.12 305 TRP A N 1
ATOM 2263 C CA . TRP A 1 305 ? 14.385 -3.599 -65.013 1.00 76.12 305 TRP A CA 1
ATOM 2264 C C . TRP A 1 305 ? 13.649 -2.650 -65.963 1.00 76.12 305 TRP A C 1
ATOM 2266 O O . TRP A 1 305 ? 12.426 -2.617 -65.987 1.00 76.12 305 TRP A O 1
ATOM 2276 N N . ARG A 1 306 ? 14.366 -1.972 -66.871 1.00 74.94 306 ARG A N 1
ATOM 2277 C CA . ARG A 1 306 ? 13.743 -1.099 -67.889 1.00 74.94 306 ARG A CA 1
ATOM 2278 C C . ARG A 1 306 ? 12.788 -1.824 -68.849 1.00 74.94 306 ARG A C 1
ATOM 2280 O O . ARG A 1 306 ? 11.919 -1.188 -69.439 1.00 74.94 306 ARG A O 1
ATOM 2287 N N . LYS A 1 307 ? 12.931 -3.143 -69.030 1.00 73.50 307 LYS A N 1
ATOM 2288 C CA . LYS A 1 307 ? 12.021 -3.972 -69.846 1.00 73.50 307 LYS A CA 1
ATOM 2289 C C . LYS A 1 307 ? 10.707 -4.324 -69.130 1.00 73.50 307 LYS A C 1
ATOM 2291 O O . LYS A 1 307 ? 9.758 -4.738 -69.817 1.00 73.50 307 LYS A O 1
ATOM 2296 N N . LEU A 1 308 ? 10.631 -4.135 -67.808 1.00 71.75 308 LEU A N 1
ATOM 2297 C CA . LEU A 1 308 ? 9.389 -4.131 -67.032 1.00 71.75 308 LEU A CA 1
ATOM 2298 C C . LEU A 1 308 ? 8.673 -2.792 -67.266 1.00 71.75 308 LEU A C 1
ATOM 2300 O O . LEU A 1 308 ? 8.715 -1.872 -66.457 1.00 71.75 308 LEU A O 1
ATOM 2304 N N . GLY A 1 309 ? 8.045 -2.652 -68.435 1.00 67.75 309 GLY A N 1
ATOM 2305 C CA . GLY A 1 309 ? 7.171 -1.512 -68.700 1.00 67.75 309 GLY A CA 1
ATOM 2306 C C . GLY A 1 309 ? 5.982 -1.527 -67.740 1.00 67.75 309 GLY A C 1
ATOM 2307 O O . GLY A 1 309 ? 5.419 -2.591 -67.490 1.00 67.75 309 GLY A O 1
ATOM 2308 N N . TRP A 1 310 ? 5.573 -0.358 -67.243 1.00 69.44 310 TRP A N 1
ATOM 2309 C CA . TRP A 1 310 ? 4.480 -0.222 -66.268 1.00 69.44 310 TRP A CA 1
ATOM 2310 C C . TRP A 1 310 ? 3.178 -0.921 -66.701 1.00 69.44 310 TRP A C 1
ATOM 2312 O O . TRP A 1 310 ? 2.442 -1.463 -65.887 1.00 69.44 310 TRP A O 1
ATOM 2322 N N . TRP A 1 311 ? 2.927 -0.983 -68.007 1.00 68.31 311 TRP A N 1
ATOM 2323 C CA . TRP A 1 311 ? 1.777 -1.657 -68.603 1.00 68.31 311 TRP A CA 1
ATOM 2324 C C . TRP A 1 311 ? 1.830 -3.197 -68.504 1.00 68.31 311 TRP A C 1
ATOM 2326 O O . TRP A 1 311 ? 0.786 -3.841 -68.572 1.00 68.31 311 TRP A O 1
ATOM 2336 N N . LYS A 1 312 ? 3.010 -3.813 -68.317 1.00 65.44 312 LYS A N 1
ATOM 2337 C CA . LYS A 1 312 ? 3.163 -5.271 -68.110 1.00 65.44 312 LYS A CA 1
ATOM 2338 C C . LYS A 1 312 ? 2.847 -5.713 -66.679 1.00 65.44 312 LYS A C 1
ATOM 2340 O O . LYS A 1 312 ? 2.456 -6.864 -66.493 1.00 65.44 312 LYS A O 1
ATOM 2345 N N . LEU A 1 313 ? 2.951 -4.808 -65.699 1.00 67.50 313 LEU A N 1
ATOM 2346 C CA . LEU A 1 313 ? 2.595 -5.068 -64.294 1.00 67.50 313 LEU A CA 1
ATOM 2347 C C . LEU A 1 313 ? 1.123 -5.467 -64.129 1.00 67.50 313 LEU A C 1
ATOM 2349 O O . LEU A 1 313 ? 0.803 -6.242 -63.238 1.00 67.50 313 LEU A O 1
ATOM 2353 N N . PHE A 1 314 ? 0.241 -4.992 -65.013 1.00 68.12 314 PHE A N 1
ATOM 2354 C CA . PHE A 1 314 ? -1.181 -5.348 -64.989 1.00 68.12 314 PHE A CA 1
ATOM 2355 C C . PHE A 1 314 ? -1.469 -6.804 -65.384 1.00 68.12 314 PHE A C 1
ATOM 2357 O O . PHE A 1 314 ? -2.538 -7.310 -65.063 1.00 68.12 314 PHE A O 1
ATOM 2364 N N . TRP A 1 315 ? -0.542 -7.475 -66.077 1.00 65.31 315 TRP A N 1
ATOM 2365 C CA . TRP A 1 315 ? -0.782 -8.795 -66.676 1.00 65.31 315 TRP A CA 1
ATOM 2366 C C . TRP A 1 315 ? 0.131 -9.900 -66.146 1.00 65.31 315 TRP A C 1
ATOM 2368 O O . TRP A 1 315 ? -0.227 -11.071 -66.241 1.00 65.31 315 TRP A O 1
ATOM 2378 N N . ARG A 1 316 ? 1.307 -9.559 -65.605 1.00 65.19 316 ARG A N 1
ATOM 2379 C CA . ARG A 1 316 ? 2.253 -10.520 -65.019 1.00 65.19 316 ARG A CA 1
ATOM 2380 C C . ARG A 1 316 ? 2.898 -9.950 -63.761 1.00 65.19 316 ARG A C 1
ATOM 2382 O O . ARG A 1 316 ? 4.019 -9.450 -63.796 1.00 65.19 316 ARG A O 1
ATOM 2389 N N . VAL A 1 317 ? 2.166 -10.023 -62.652 1.00 66.69 317 VAL A N 1
ATOM 2390 C CA . VAL A 1 317 ? 2.650 -9.596 -61.328 1.00 66.69 317 VAL A CA 1
ATOM 2391 C C . VAL A 1 317 ? 3.800 -10.495 -60.842 1.00 66.69 317 VAL A C 1
ATOM 2393 O O . VAL A 1 317 ? 4.751 -9.993 -60.245 1.00 66.69 317 VAL A O 1
ATOM 2396 N N . ASP A 1 318 ? 3.785 -11.789 -61.183 1.00 72.88 318 ASP A N 1
ATOM 2397 C CA . ASP A 1 318 ? 4.811 -12.757 -60.755 1.00 72.88 318 ASP A CA 1
ATOM 2398 C C . ASP A 1 318 ? 6.205 -12.493 -61.354 1.00 72.88 318 ASP A C 1
ATOM 2400 O O . ASP A 1 318 ? 7.222 -12.721 -60.694 1.00 72.88 318 ASP A O 1
ATOM 2404 N N . ASP A 1 319 ? 6.277 -11.939 -62.571 1.00 74.38 319 ASP A N 1
ATOM 2405 C CA . ASP A 1 319 ? 7.550 -11.633 -63.244 1.00 74.38 319 ASP A CA 1
ATOM 2406 C C . ASP A 1 319 ? 8.366 -10.584 -62.467 1.00 74.38 319 ASP A C 1
ATOM 2408 O O . ASP A 1 319 ? 9.593 -10.562 -62.551 1.00 74.38 319 ASP A O 1
ATOM 2412 N N . VAL A 1 320 ? 7.704 -9.724 -61.685 1.00 73.81 320 VAL A N 1
ATOM 2413 C CA . VAL A 1 320 ? 8.382 -8.719 -60.857 1.00 73.81 320 VAL A CA 1
ATOM 2414 C C . VAL A 1 320 ? 9.026 -9.356 -59.641 1.00 73.81 320 VAL A C 1
ATOM 2416 O O . VAL A 1 320 ? 10.175 -9.038 -59.361 1.00 73.81 320 VAL A O 1
ATOM 2419 N N . GLY A 1 321 ? 8.338 -10.281 -58.966 1.00 78.38 321 GLY A N 1
ATOM 2420 C CA . GLY A 1 321 ? 8.887 -10.986 -57.805 1.00 78.38 321 GLY A CA 1
ATOM 2421 C C . GLY A 1 321 ? 10.101 -11.846 -58.160 1.00 78.38 321 GLY A C 1
ATOM 2422 O O . GLY A 1 321 ? 11.112 -11.821 -57.460 1.00 78.38 321 GLY A O 1
ATOM 2423 N N . VAL A 1 322 ? 10.042 -12.558 -59.290 1.00 78.94 322 VAL A N 1
ATOM 2424 C CA . VAL A 1 322 ? 11.173 -13.372 -59.764 1.00 78.94 322 VAL A CA 1
ATOM 2425 C C . VAL A 1 322 ? 12.351 -12.487 -60.180 1.00 78.94 322 VAL A C 1
ATOM 2427 O O . VAL A 1 322 ? 13.495 -12.790 -59.842 1.00 78.94 322 VAL A O 1
ATOM 2430 N N . LEU A 1 323 ? 12.098 -11.373 -60.877 1.00 76.25 323 LEU A N 1
ATOM 2431 C CA . LEU A 1 323 ? 13.166 -10.496 -61.356 1.00 76.25 323 LEU A CA 1
ATOM 2432 C C . LEU A 1 323 ? 13.824 -9.694 -60.225 1.00 76.25 323 LEU A C 1
ATOM 2434 O O . LEU A 1 323 ? 15.041 -9.525 -60.244 1.00 76.25 323 LEU A O 1
ATOM 2438 N N . THR A 1 324 ? 13.058 -9.223 -59.238 1.00 77.62 324 THR A N 1
ATOM 2439 C CA . THR A 1 324 ? 13.622 -8.557 -58.054 1.00 77.62 324 THR A CA 1
ATOM 2440 C C . THR A 1 324 ? 14.414 -9.531 -57.197 1.00 77.62 324 THR A C 1
ATOM 2442 O O . THR A 1 324 ? 15.503 -9.177 -56.758 1.00 77.62 324 THR A O 1
ATOM 2445 N N . SER A 1 325 ? 13.926 -10.761 -57.007 1.00 81.44 325 SER A N 1
ATOM 2446 C CA . SER A 1 325 ? 14.650 -11.789 -56.257 1.00 81.44 325 SER A CA 1
ATOM 2447 C C . SER A 1 325 ? 15.973 -12.168 -56.931 1.00 81.44 325 SER A C 1
ATOM 2449 O O . SER A 1 325 ? 17.003 -12.192 -56.262 1.00 81.44 325 SER A O 1
ATOM 2451 N N . ASP A 1 326 ? 15.985 -12.377 -58.253 1.00 80.31 326 ASP A N 1
ATOM 2452 C CA . ASP A 1 326 ? 17.220 -12.660 -59.002 1.00 80.31 326 ASP A CA 1
ATOM 2453 C C . ASP A 1 326 ? 18.204 -11.476 -58.955 1.00 80.31 326 ASP A C 1
ATOM 2455 O O . ASP A 1 326 ? 19.406 -11.660 -58.765 1.00 80.31 326 ASP A O 1
ATOM 2459 N N . MET A 1 327 ? 17.702 -10.239 -59.065 1.00 78.44 327 MET A N 1
ATOM 2460 C CA . MET A 1 327 ? 18.528 -9.030 -58.967 1.00 78.44 327 MET A CA 1
ATOM 2461 C C . MET A 1 327 ? 19.126 -8.826 -57.575 1.00 78.44 327 MET A C 1
ATOM 2463 O O . MET A 1 327 ? 20.306 -8.490 -57.477 1.00 78.44 327 MET A O 1
ATOM 2467 N N . LEU A 1 328 ? 18.337 -9.033 -56.519 1.00 80.19 328 LEU A N 1
ATOM 2468 C CA . LEU A 1 328 ? 18.799 -8.940 -55.136 1.00 80.19 328 LEU A CA 1
ATOM 2469 C C . LEU A 1 328 ? 19.836 -10.031 -54.854 1.00 80.19 328 LEU A C 1
ATOM 2471 O O . LEU A 1 328 ? 20.944 -9.714 -54.446 1.00 80.19 328 LEU A O 1
ATOM 2475 N N . ASN A 1 329 ? 19.558 -11.293 -55.181 1.00 80.69 329 ASN A N 1
ATOM 2476 C CA . ASN A 1 329 ? 20.484 -12.394 -54.895 1.00 80.69 329 ASN A CA 1
ATOM 2477 C C . ASN A 1 329 ? 21.844 -12.259 -55.600 1.00 80.69 329 ASN A C 1
ATOM 2479 O O . ASN A 1 329 ? 22.853 -12.719 -55.077 1.00 80.69 329 ASN A O 1
ATOM 2483 N N . GLN A 1 330 ? 21.899 -11.634 -56.779 1.00 78.69 330 GLN A N 1
ATOM 2484 C CA . GLN A 1 330 ? 23.160 -11.447 -57.507 1.00 78.69 330 GLN A CA 1
ATOM 2485 C C . GLN A 1 330 ? 23.961 -10.219 -57.059 1.00 78.69 330 GLN A C 1
ATOM 2487 O O . GLN A 1 330 ? 25.155 -10.142 -57.352 1.00 78.69 330 GLN A O 1
ATOM 2492 N N . ARG A 1 331 ? 23.318 -9.223 -56.436 1.00 76.00 331 ARG A N 1
ATOM 2493 C CA . ARG A 1 331 ? 23.920 -7.895 -56.211 1.00 76.00 331 ARG A CA 1
ATOM 2494 C C . ARG A 1 331 ? 23.833 -7.383 -54.781 1.00 76.00 331 ARG A C 1
ATOM 2496 O O . ARG A 1 331 ? 24.353 -6.307 -54.500 1.00 76.00 331 ARG A O 1
ATOM 2503 N N . PHE A 1 332 ? 23.197 -8.117 -53.879 1.00 81.31 332 PHE A N 1
ATOM 2504 C CA . PHE A 1 332 ? 23.071 -7.710 -52.490 1.00 81.31 332 PHE A CA 1
ATOM 2505 C C . PHE A 1 332 ? 24.392 -7.932 -51.743 1.00 81.31 332 PHE A C 1
ATOM 2507 O O . PHE A 1 332 ? 24.708 -9.049 -51.350 1.00 81.31 332 PHE A O 1
ATOM 2514 N N . LEU A 1 333 ? 25.151 -6.845 -51.562 1.00 84.44 333 LEU A N 1
ATOM 2515 C CA . LEU A 1 333 ? 26.299 -6.745 -50.647 1.00 84.44 333 LEU A CA 1
ATOM 2516 C C . LEU A 1 333 ? 27.444 -7.778 -50.814 1.00 84.44 333 LEU A C 1
ATOM 2518 O O . LEU A 1 333 ? 28.018 -8.206 -49.810 1.00 84.44 333 LEU A O 1
ATOM 2522 N N . PRO A 1 334 ? 27.844 -8.184 -52.037 1.00 83.12 334 PRO A N 1
ATOM 2523 C CA . PRO A 1 334 ? 28.882 -9.205 -52.206 1.00 83.12 334 PRO A CA 1
ATOM 2524 C C . PRO A 1 334 ? 30.278 -8.749 -51.746 1.00 83.12 334 PRO A C 1
ATOM 2526 O O . PRO A 1 334 ? 31.116 -9.586 -51.404 1.00 83.12 334 PRO A O 1
ATOM 2529 N N . GLY A 1 335 ? 30.573 -7.448 -51.781 1.00 86.50 335 GLY A N 1
ATOM 2530 C CA . GLY A 1 335 ? 31.815 -6.875 -51.268 1.00 86.50 335 GLY A CA 1
ATOM 2531 C C . GLY A 1 335 ? 31.811 -6.797 -49.745 1.00 86.50 335 GLY A C 1
ATOM 2532 O O . GLY A 1 335 ? 32.738 -7.289 -49.102 1.00 86.50 335 GLY A O 1
ATOM 2533 N N . ALA A 1 336 ? 30.747 -6.245 -49.168 1.00 89.56 336 ALA A N 1
ATOM 2534 C CA . ALA A 1 336 ? 30.579 -6.096 -47.732 1.00 89.56 336 ALA A CA 1
ATOM 2535 C C . ALA A 1 336 ? 30.548 -7.448 -47.012 1.00 89.56 336 ALA A C 1
ATOM 2537 O O . ALA A 1 336 ? 31.099 -7.556 -45.921 1.00 89.56 336 ALA A O 1
ATOM 2538 N N . GLU A 1 337 ? 29.981 -8.497 -47.615 1.00 88.81 337 GLU A N 1
ATOM 2539 C CA . GLU A 1 337 ? 30.039 -9.852 -47.057 1.00 88.81 337 GLU A CA 1
ATOM 2540 C C . GLU A 1 337 ? 31.488 -10.356 -46.938 1.00 88.81 337 GLU A C 1
ATOM 2542 O O . GLU A 1 337 ? 31.886 -10.877 -45.895 1.00 88.81 337 GLU A O 1
ATOM 2547 N N . ARG A 1 338 ? 32.319 -10.150 -47.969 1.00 89.88 338 ARG A N 1
ATOM 2548 C CA . ARG A 1 338 ? 33.738 -10.552 -47.934 1.00 89.88 338 ARG A CA 1
ATOM 2549 C C . ARG A 1 338 ? 34.531 -9.762 -46.900 1.00 89.88 338 ARG A C 1
ATOM 2551 O O . ARG A 1 338 ? 35.341 -10.350 -46.186 1.00 89.88 338 ARG A O 1
ATOM 2558 N N . GLU A 1 339 ? 34.283 -8.459 -46.802 1.00 88.88 339 GLU A N 1
ATOM 2559 C CA . GLU A 1 339 ? 34.918 -7.611 -45.789 1.00 88.88 339 GLU A CA 1
ATOM 2560 C C . GLU A 1 339 ? 34.469 -7.977 -44.371 1.00 88.88 339 GLU A C 1
ATOM 2562 O O . GLU A 1 339 ? 35.284 -7.994 -43.452 1.00 88.88 339 GLU A O 1
ATOM 2567 N N . LEU A 1 340 ? 33.208 -8.377 -44.181 1.00 89.00 340 LEU A N 1
ATOM 2568 C CA . LEU A 1 340 ? 32.724 -8.868 -42.891 1.00 89.00 340 LEU A CA 1
ATOM 2569 C C . LEU A 1 340 ? 33.459 -10.147 -42.471 1.00 89.00 340 LEU A C 1
ATOM 2571 O O . LEU A 1 340 ? 33.883 -10.267 -41.322 1.00 89.00 340 LEU A O 1
ATOM 2575 N N . VAL A 1 341 ? 33.655 -11.087 -43.401 1.00 88.19 341 VAL A N 1
ATOM 2576 C CA . VAL A 1 341 ? 34.432 -12.312 -43.151 1.00 88.19 341 VAL A CA 1
ATOM 2577 C C . VAL A 1 341 ? 35.889 -11.978 -42.808 1.00 88.19 341 VAL A C 1
ATOM 2579 O O . VAL A 1 341 ? 36.459 -12.568 -41.888 1.00 88.19 341 VAL A O 1
ATOM 2582 N N . PHE A 1 342 ? 36.490 -11.004 -43.497 1.00 87.00 342 PHE A N 1
ATOM 2583 C CA . PHE A 1 342 ? 37.842 -10.531 -43.198 1.00 87.00 342 PHE A CA 1
ATOM 2584 C C . PHE A 1 342 ? 37.940 -9.889 -41.804 1.00 87.00 342 PHE A C 1
ATOM 2586 O O . PHE A 1 342 ? 38.840 -10.230 -41.031 1.00 87.00 342 PHE A O 1
ATOM 2593 N N . LEU A 1 343 ? 36.994 -9.017 -41.442 1.00 86.38 343 LEU A N 1
ATOM 2594 C CA . LEU A 1 343 ? 36.913 -8.408 -40.113 1.00 86.38 343 LEU A CA 1
ATOM 2595 C C . LEU A 1 343 ? 36.726 -9.456 -39.016 1.00 86.38 343 LEU A C 1
ATOM 2597 O O . LEU A 1 343 ? 37.438 -9.412 -38.015 1.00 86.38 343 LEU A O 1
ATOM 2601 N N . ALA A 1 344 ? 35.842 -10.433 -39.223 1.00 85.25 344 ALA A N 1
ATOM 2602 C CA . ALA A 1 344 ? 35.638 -11.539 -38.291 1.00 85.25 344 ALA A CA 1
ATOM 2603 C C . ALA A 1 344 ? 36.929 -12.348 -38.069 1.00 85.25 344 ALA A C 1
ATOM 2605 O O . ALA A 1 344 ? 37.266 -12.675 -36.930 1.00 85.25 344 ALA A O 1
ATOM 2606 N N . GLY A 1 345 ? 37.702 -12.602 -39.132 1.00 84.56 345 GLY A N 1
ATOM 2607 C CA . GLY A 1 345 ? 39.012 -13.250 -39.032 1.00 84.56 345 GLY A CA 1
ATOM 2608 C C . GLY A 1 345 ? 40.021 -12.443 -38.209 1.00 84.56 345 GLY A C 1
ATOM 2609 O O . GLY A 1 345 ? 40.736 -13.002 -37.377 1.00 84.56 345 GLY A O 1
ATOM 2610 N N . ARG A 1 346 ? 40.038 -11.116 -38.371 1.00 79.50 346 ARG A N 1
ATOM 2611 C CA . ARG A 1 346 ? 40.909 -10.225 -37.588 1.00 79.50 346 ARG A CA 1
ATOM 2612 C C . ARG A 1 346 ? 40.489 -10.096 -36.125 1.00 79.50 346 ARG A C 1
ATOM 2614 O O . ARG A 1 346 ? 41.359 -9.994 -35.261 1.00 79.50 346 ARG A O 1
ATOM 2621 N N . ILE A 1 347 ? 39.186 -10.117 -35.842 1.00 77.88 347 ILE A N 1
ATOM 2622 C CA . ILE A 1 347 ? 38.654 -10.155 -34.473 1.00 77.88 347 ILE A CA 1
ATOM 2623 C C . ILE A 1 347 ? 39.137 -11.437 -33.783 1.00 77.88 347 ILE A C 1
ATOM 2625 O O . ILE A 1 347 ? 39.717 -11.357 -32.699 1.00 77.88 347 ILE A O 1
ATOM 2629 N N . ALA A 1 348 ? 39.012 -12.589 -34.450 1.00 78.56 348 ALA A N 1
ATOM 2630 C CA . ALA A 1 348 ? 39.487 -13.871 -33.933 1.00 78.56 348 ALA A CA 1
ATOM 2631 C C . ALA A 1 348 ? 41.013 -13.896 -33.695 1.00 78.56 348 ALA A C 1
ATOM 2633 O O . ALA A 1 348 ? 41.463 -14.388 -32.663 1.00 78.56 348 ALA A O 1
ATOM 2634 N N . GLU A 1 349 ? 41.815 -13.313 -34.595 1.00 74.38 349 GLU A N 1
ATOM 2635 C CA . GLU A 1 349 ? 43.275 -13.182 -34.432 1.00 74.38 349 GLU A CA 1
ATOM 2636 C C . GLU A 1 349 ? 43.659 -12.276 -33.247 1.00 74.38 349 GLU A C 1
ATOM 2638 O O . GLU A 1 349 ? 44.670 -12.495 -32.580 1.00 74.38 349 GLU A O 1
ATOM 2643 N N . SER A 1 350 ? 42.847 -11.256 -32.958 1.00 67.19 350 SER A N 1
ATOM 2644 C CA . SER A 1 350 ? 43.126 -10.279 -31.901 1.00 67.19 350 SER A CA 1
ATOM 2645 C C . SER A 1 350 ? 42.899 -10.794 -30.473 1.00 67.19 350 SER A C 1
ATOM 2647 O O . SER A 1 350 ? 43.297 -10.112 -29.525 1.00 67.19 350 SER A O 1
ATOM 2649 N N . GLY A 1 351 ? 42.304 -11.982 -30.311 1.00 60.38 351 GLY A N 1
ATOM 2650 C CA . GLY A 1 351 ? 42.059 -12.613 -29.009 1.00 60.38 351 GLY A CA 1
ATOM 2651 C C . GLY A 1 351 ? 40.961 -11.946 -28.174 1.00 60.38 351 GLY A C 1
ATOM 2652 O O . GLY A 1 351 ? 40.886 -12.185 -26.973 1.00 60.38 351 GLY A O 1
ATOM 2653 N N . VAL A 1 352 ? 40.132 -11.098 -28.790 1.00 58.59 352 VAL A N 1
ATOM 2654 C CA . VAL A 1 352 ? 38.937 -10.510 -28.172 1.00 58.59 352 VAL A CA 1
ATOM 2655 C C . VAL A 1 352 ? 37.775 -11.487 -28.368 1.00 58.59 352 VAL A C 1
ATOM 2657 O O . VAL A 1 352 ? 36.959 -11.312 -29.270 1.00 58.59 352 VAL A O 1
ATOM 2660 N N . VAL A 1 353 ? 37.747 -12.555 -27.569 1.00 44.44 353 VAL A N 1
ATOM 2661 C CA . VAL A 1 353 ? 36.568 -13.413 -27.359 1.00 44.44 353 VAL A CA 1
ATOM 2662 C C . VAL A 1 353 ? 36.447 -13.708 -25.876 1.00 44.44 353 VAL A C 1
ATOM 2664 O O . VAL A 1 353 ? 37.477 -14.107 -25.286 1.00 44.44 353 VAL A O 1
#

pLDDT: mean 76.52, std 15.91, range [30.66, 93.25]

Secondary structure (DSSP, 8-state):
----TTS-TTHHHHHHHHHHH--SSS---HHHHHHHT--TTS-EEEEE------TT-S-------SSSSEEEEE--TTTTTS--EEEE----TTTTTTTT---S--PPPHHHHHS-EEEEE-TTS-EEEEE---S-EEEEEEHHHHHHHHHTS-GGGGTTTEEEEEE-TT----TT---SSEEE-HHHHHHHHHHHHH-GGGHHHHHHHHHHTTHHHHHHHHHTTTS--TT-PPPHHHHHHHHHHHHHHHHHHHHHHHHHHHHHHHHHHS-HHHHHHHHHHHHHHHHHHHHHHHHHHHHHTSHHHHTS-GGGTTT-SHHHHHHHHHHHHHHSSHHHHHHHHHHHHHHHHTT--

Foldseek 3Di:
DEDDPPDDPCQLVLLLVLLLFDDLQDDDDPVNVVSNPDDQQAKEKEWEEDPPDPDDDPDPFPQPVPDWHGYGYGYGPLCYPLGDMDIRHYDYQCPPPVVPDPDPDSARDVVCQQFPWHFTQDPVRHTDTDTDGDLAGEAEEEDPVRLVSQQSHPCPVVVLRYAYEYADAPDDDDPPPDRSHHYFPSVLSSVLSVVCNVDVVSVVSSVVSNVVRSSVVVSVSVVQQRDDDPVNDDGPSVVVVVVVVVVVVVVVVVVVVVVVVVVVVVVVVVDPVVVVLVVLVVVLVVVLVVQQVVLVVPLCVDPLVVVPDVVCCVPCVPSVVVSVVVSCVVRRRPPSVVSVVVSVVVCVVVPVD

Radius of gyration: 32.97 Å; chains: 1; bounding box: 79×47×96 Å